Protein AF-A0A2M9A5U4-F1 (afdb_monomer)

pLDDT: mean 87.37, std 11.29, range [43.78, 98.5]

Structure (mmCIF, N/CA/C/O backbone):
data_AF-A0A2M9A5U4-F1
#
_entry.id   AF-A0A2M9A5U4-F1
#
loop_
_atom_site.group_PDB
_atom_site.id
_atom_site.type_symbol
_atom_site.label_atom_id
_atom_site.label_alt_id
_atom_site.label_comp_id
_atom_site.label_asym_id
_atom_site.label_entity_id
_atom_site.label_seq_id
_atom_site.pdbx_PDB_ins_code
_atom_site.Cartn_x
_atom_site.Cartn_y
_atom_site.Cartn_z
_atom_site.occupancy
_atom_site.B_iso_or_equiv
_atom_site.auth_seq_id
_atom_site.auth_comp_id
_atom_site.auth_asym_id
_atom_site.auth_atom_id
_atom_site.pdbx_PDB_model_num
ATOM 1 N N . MET A 1 1 ? -19.115 9.342 -0.686 1.00 61.94 1 MET A N 1
ATOM 2 C CA . MET A 1 1 ? -18.356 8.081 -0.822 1.00 61.94 1 MET A CA 1
ATOM 3 C C . MET A 1 1 ? -19.301 7.044 -1.411 1.00 61.94 1 MET A C 1
ATOM 5 O O . MET A 1 1 ? -20.491 7.152 -1.136 1.00 61.94 1 MET A O 1
ATOM 9 N N . LYS A 1 2 ? -18.828 6.123 -2.259 1.00 73.75 2 LYS A N 1
ATOM 10 C CA . LYS A 1 2 ? -19.663 5.017 -2.759 1.00 73.75 2 LYS A CA 1
ATOM 11 C C . LYS A 1 2 ? -20.111 4.185 -1.549 1.00 73.75 2 LYS A C 1
ATOM 13 O O . LYS A 1 2 ? -19.258 3.871 -0.726 1.00 73.75 2 LYS A O 1
ATOM 18 N N . LYS A 1 3 ? -21.412 3.895 -1.434 1.00 87.50 3 LYS A N 1
ATOM 19 C CA . LYS A 1 3 ? -21.927 2.961 -0.425 1.00 87.50 3 LYS A CA 1
ATOM 20 C C . LYS A 1 3 ? -21.484 1.551 -0.823 1.00 87.50 3 LYS A C 1
ATOM 22 O O . LYS A 1 3 ? -21.660 1.181 -1.988 1.00 87.50 3 LYS A O 1
ATOM 27 N N . PHE A 1 4 ? -20.877 0.813 0.094 1.00 91.31 4 PHE A N 1
ATOM 28 C CA . PHE A 1 4 ? -20.484 -0.576 -0.133 1.00 91.31 4 PHE A CA 1
ATOM 29 C C . PHE A 1 4 ? -21.630 -1.514 0.267 1.00 91.31 4 PHE A C 1
ATOM 31 O O . PHE A 1 4 ? -22.424 -1.214 1.154 1.00 91.31 4 PHE A O 1
ATOM 38 N N . ASP A 1 5 ? -21.735 -2.656 -0.402 1.00 91.44 5 ASP A N 1
ATOM 39 C CA . ASP A 1 5 ? -22.757 -3.685 -0.151 1.00 91.44 5 ASP A CA 1
ATOM 40 C C . ASP A 1 5 ? -22.525 -4.485 1.145 1.00 91.44 5 ASP A C 1
ATOM 42 O O . ASP A 1 5 ? -23.395 -5.249 1.576 1.00 91.44 5 ASP A O 1
ATOM 46 N N . PHE A 1 6 ? -21.369 -4.276 1.779 1.00 92.69 6 PHE A N 1
ATOM 47 C CA . PHE A 1 6 ? -20.997 -4.795 3.092 1.00 92.69 6 PHE A CA 1
ATOM 48 C C . PHE A 1 6 ? -21.141 -3.784 4.246 1.00 92.69 6 PHE A C 1
ATOM 50 O O . PHE A 1 6 ? -20.754 -4.085 5.378 1.00 92.69 6 PHE A O 1
ATOM 57 N N . GLU A 1 7 ? -21.699 -2.598 3.988 1.00 96.56 7 GLU A N 1
ATOM 58 C CA . GLU A 1 7 ? -22.079 -1.634 5.029 1.00 96.56 7 GLU A CA 1
ATOM 59 C C . GLU A 1 7 ? -23.462 -1.945 5.618 1.00 96.56 7 GLU A C 1
ATOM 61 O O . GLU A 1 7 ? -24.338 -2.471 4.930 1.00 96.56 7 GLU A O 1
ATOM 66 N N . ASP A 1 8 ? -23.673 -1.553 6.876 1.00 96.94 8 ASP A N 1
ATOM 67 C CA . ASP A 1 8 ? -24.950 -1.670 7.598 1.00 96.94 8 ASP A CA 1
ATOM 68 C C . ASP A 1 8 ? -25.512 -3.111 7.656 1.00 96.94 8 ASP A C 1
ATOM 70 O O . ASP A 1 8 ? -26.725 -3.321 7.562 1.00 96.94 8 ASP A O 1
ATOM 74 N N . LEU A 1 9 ? -24.640 -4.120 7.787 1.00 96.19 9 LEU A N 1
ATOM 75 C CA . LEU A 1 9 ? -25.039 -5.526 7.861 1.00 96.19 9 LEU A CA 1
ATOM 76 C C . LEU A 1 9 ? -25.105 -6.042 9.297 1.00 96.19 9 LEU A C 1
ATOM 78 O O . LEU A 1 9 ? -24.223 -5.791 10.117 1.00 96.19 9 LEU A O 1
ATOM 82 N N . GLU A 1 10 ? -26.085 -6.904 9.549 1.00 97.25 10 GLU A N 1
ATOM 83 C CA . GLU A 1 10 ? -26.052 -7.856 10.657 1.00 97.25 10 GLU A CA 1
ATOM 84 C C . GLU A 1 10 ? -25.591 -9.211 10.105 1.00 97.25 10 GLU A C 1
ATOM 86 O O . GLU A 1 10 ? -26.358 -9.917 9.454 1.00 97.25 10 GLU A O 1
ATOM 91 N N . ILE A 1 11 ? -24.306 -9.537 10.293 1.00 95.06 11 ILE A N 1
ATOM 92 C CA . ILE A 1 11 ? -23.707 -10.786 9.790 1.00 95.06 11 ILE A CA 1
ATOM 93 C C . ILE A 1 11 ? -24.168 -11.961 10.658 1.00 95.06 11 ILE A C 1
ATOM 95 O O . ILE A 1 11 ? -24.533 -13.018 10.146 1.00 95.06 11 ILE A O 1
ATOM 99 N N . CYS A 1 12 ? -24.145 -11.763 11.975 1.00 95.31 12 CYS A N 1
ATOM 100 C CA . CYS A 1 12 ? -24.694 -12.656 12.990 1.00 95.31 12 CYS A CA 1
ATOM 101 C C . CYS A 1 12 ? -24.952 -11.848 14.283 1.00 95.31 12 CYS A C 1
ATOM 103 O O . CYS A 1 12 ? -24.568 -10.675 14.344 1.00 95.31 12 CYS A O 1
ATOM 105 N N . PRO A 1 13 ? -25.569 -12.429 15.331 1.00 95.94 13 PRO A N 1
ATOM 106 C CA . PRO A 1 13 ? -25.859 -11.709 16.578 1.00 95.94 13 PRO A CA 1
ATOM 107 C C . PRO A 1 13 ? -24.634 -11.062 17.249 1.00 95.94 13 PRO A C 1
ATOM 109 O O . PRO A 1 13 ? -24.773 -10.091 17.996 1.00 95.94 13 PRO A O 1
ATOM 112 N N . GLU A 1 14 ? -23.440 -11.602 17.001 1.00 97.75 14 GLU A N 1
ATOM 113 C CA . GLU A 1 14 ? -22.167 -11.150 17.557 1.00 97.75 14 GLU A CA 1
ATOM 114 C C . GLU A 1 14 ? -21.436 -10.117 16.688 1.00 97.75 14 GLU A C 1
ATOM 116 O O . GLU A 1 14 ? -20.521 -9.459 17.187 1.00 97.75 14 GLU A O 1
ATOM 121 N N . ILE A 1 15 ? -21.807 -9.978 15.408 1.00 98.31 15 ILE A N 1
ATOM 122 C CA . ILE A 1 15 ? -21.042 -9.224 14.408 1.00 98.31 15 ILE A CA 1
ATOM 123 C C . ILE A 1 15 ? -21.965 -8.320 13.590 1.00 98.31 15 ILE A C 1
ATOM 125 O O . ILE A 1 15 ? -22.790 -8.787 12.796 1.00 98.31 15 ILE A O 1
ATOM 129 N N . LYS A 1 16 ? -21.742 -7.009 13.711 1.00 98.50 16 LYS A N 1
ATOM 130 C CA . LYS A 1 16 ? -22.417 -5.982 12.908 1.00 98.50 16 LYS A CA 1
ATOM 131 C C . LYS A 1 16 ? -21.412 -5.087 12.199 1.00 98.50 16 LYS A C 1
ATOM 133 O O . LYS A 1 16 ? -20.370 -4.754 12.766 1.00 98.50 16 LYS A O 1
ATOM 138 N N . THR A 1 17 ? -21.737 -4.675 10.979 1.00 98.25 17 THR A N 1
ATOM 139 C CA . THR A 1 17 ? -20.989 -3.673 10.212 1.00 98.25 17 THR A CA 1
ATOM 140 C C . THR A 1 17 ? -21.819 -2.400 10.073 1.00 98.25 17 THR A C 1
ATOM 142 O O . THR A 1 17 ? -23.047 -2.435 10.092 1.00 98.25 17 THR A O 1
ATOM 145 N N . PHE A 1 18 ? -21.146 -1.261 9.945 1.00 97.50 18 PHE A N 1
ATOM 146 C CA . PHE A 1 18 ? -21.774 0.0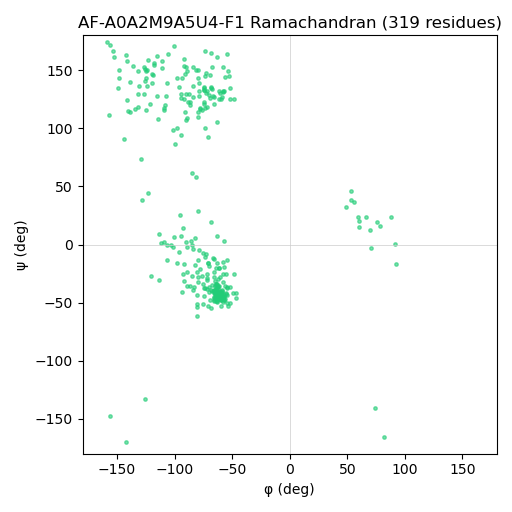45 9.738 1.00 97.50 18 PHE A CA 1
ATOM 147 C C . PHE A 1 18 ? -21.169 0.690 8.493 1.00 97.50 18 PHE A C 1
ATOM 149 O O . PHE A 1 18 ? -21.020 0.028 7.472 1.00 97.50 18 PHE A O 1
ATOM 156 N N . LYS A 1 19 ? -20.791 1.965 8.566 1.00 97.06 19 LYS A N 1
ATOM 157 C CA . LYS A 1 19 ? -20.184 2.705 7.462 1.00 97.06 19 LYS A CA 1
ATOM 158 C C . LYS A 1 19 ? -18.688 2.441 7.330 1.00 97.06 19 LYS A C 1
ATOM 160 O O . LYS A 1 19 ? -17.962 2.275 8.311 1.00 97.06 19 LYS A O 1
ATOM 165 N N . VAL A 1 20 ? -18.207 2.540 6.106 1.00 97.00 20 VAL A N 1
ATOM 166 C CA . VAL A 1 20 ? -16.809 2.765 5.786 1.00 97.00 20 VAL A CA 1
ATOM 167 C C . VAL A 1 20 ? -16.514 4.250 5.981 1.00 97.00 20 VAL A C 1
ATOM 169 O O . VAL A 1 20 ? -17.297 5.125 5.600 1.00 97.00 20 VAL A O 1
ATOM 172 N N . PHE A 1 21 ? -15.361 4.565 6.559 1.00 95.75 21 PHE A N 1
ATOM 173 C CA . PHE A 1 21 ? -14.842 5.926 6.606 1.00 95.75 21 PHE A CA 1
ATOM 174 C C . PHE A 1 21 ? -13.444 5.996 6.007 1.00 95.75 21 PHE A C 1
ATOM 176 O O . PHE A 1 21 ? -12.660 5.051 6.082 1.00 95.75 21 PHE A O 1
ATOM 183 N N . GLN A 1 22 ? -13.135 7.155 5.432 1.00 94.69 22 GLN A N 1
ATOM 184 C CA . GLN A 1 22 ? -11.809 7.479 4.931 1.00 94.69 22 GLN A CA 1
ATOM 185 C C . GLN A 1 22 ? -11.024 8.265 5.979 1.00 94.69 22 GLN A C 1
ATOM 187 O O . GLN A 1 22 ? -11.542 9.213 6.575 1.00 94.69 22 GLN A O 1
ATOM 192 N N . VAL A 1 23 ? -9.756 7.907 6.177 1.00 90.94 23 VAL A N 1
ATOM 193 C CA . VAL A 1 23 ? -8.847 8.686 7.024 1.00 90.94 23 VAL A CA 1
ATOM 194 C C . VAL A 1 23 ? -8.559 10.037 6.362 1.00 90.94 23 VAL A C 1
ATOM 196 O O . VAL A 1 23 ? -8.248 10.117 5.174 1.00 90.94 23 VAL A O 1
ATOM 199 N N . SER A 1 24 ? -8.632 11.123 7.135 1.00 84.19 24 SER A N 1
ATOM 200 C CA . SER A 1 24 ? -8.417 12.484 6.629 1.00 84.19 24 SER A CA 1
ATOM 201 C C . SER A 1 24 ? -7.098 12.606 5.853 1.00 84.19 24 SER A C 1
ATOM 203 O O . SER A 1 24 ? -6.027 12.279 6.367 1.00 84.19 24 SER A O 1
ATOM 205 N N . LYS A 1 25 ? -7.176 13.090 4.603 1.00 82.00 25 LYS A N 1
ATOM 206 C CA . LYS A 1 25 ? -6.035 13.294 3.683 1.00 82.00 25 LYS A CA 1
ATOM 207 C C . LYS A 1 25 ? -5.239 12.023 3.337 1.00 82.00 25 LYS A C 1
ATOM 209 O O . LYS A 1 25 ? -4.140 12.129 2.795 1.00 82.00 25 LYS A O 1
ATOM 214 N N . MET A 1 26 ? -5.779 10.839 3.614 1.00 82.75 26 MET A N 1
ATOM 215 C CA . MET A 1 26 ? -5.166 9.549 3.298 1.00 82.75 26 MET A CA 1
ATOM 216 C C . MET A 1 26 ? -6.142 8.702 2.473 1.00 82.75 26 MET A C 1
ATOM 218 O O . MET A 1 26 ? -7.353 8.850 2.613 1.00 82.75 26 MET A O 1
ATOM 222 N N . PRO A 1 27 ? -5.653 7.826 1.582 1.00 85.00 27 PRO A N 1
ATOM 223 C CA . PRO A 1 27 ? -6.528 6.929 0.829 1.00 85.00 27 PRO A CA 1
ATOM 224 C C . PRO A 1 27 ? -7.080 5.784 1.690 1.00 85.00 27 PRO A C 1
ATOM 226 O O . PRO A 1 27 ? -7.965 5.081 1.227 1.00 85.00 27 PRO A O 1
ATOM 229 N N . ASP A 1 28 ? -6.558 5.587 2.905 1.00 91.69 28 ASP A N 1
ATOM 230 C CA . ASP A 1 28 ? -6.927 4.471 3.772 1.00 91.69 28 ASP A CA 1
ATOM 231 C C . ASP A 1 28 ? -8.426 4.512 4.138 1.00 91.69 28 ASP A C 1
ATOM 233 O O . ASP A 1 28 ? -8.945 5.556 4.555 1.00 91.69 28 ASP A O 1
ATOM 237 N N . LEU A 1 29 ? -9.100 3.367 4.004 1.00 95.88 29 LEU A N 1
ATOM 238 C CA . LEU A 1 29 ? -10.514 3.151 4.311 1.00 95.88 29 LEU A CA 1
ATOM 239 C C . LEU A 1 29 ? -10.664 2.082 5.391 1.00 95.88 29 LEU A C 1
ATOM 241 O O . LEU A 1 29 ? -10.017 1.035 5.334 1.00 95.88 29 LEU A O 1
ATOM 245 N N . PHE A 1 30 ? -11.577 2.315 6.327 1.00 97.75 30 PHE A N 1
ATOM 246 C CA . PHE A 1 30 ? -11.878 1.399 7.423 1.00 97.75 30 PHE A CA 1
ATOM 247 C C . PHE A 1 30 ? -13.383 1.179 7.528 1.00 97.75 30 PHE A C 1
ATOM 249 O O . PHE A 1 30 ? -14.141 2.142 7.449 1.00 97.75 30 PHE A O 1
ATOM 256 N N . LEU A 1 31 ? -13.804 -0.069 7.729 1.00 98.12 31 LEU A N 1
ATOM 257 C CA . LEU A 1 31 ? -15.192 -0.441 7.999 1.00 98.12 31 LEU A CA 1
ATOM 258 C C . LEU A 1 31 ? -15.443 -0.383 9.501 1.00 98.12 31 LEU A C 1
ATOM 260 O O . LEU A 1 31 ? -14.745 -1.051 10.264 1.00 98.12 31 LEU A O 1
ATOM 264 N N . GLU A 1 32 ? -16.423 0.409 9.929 1.00 98.06 32 GLU A N 1
ATOM 265 C CA . GLU A 1 32 ? -16.888 0.412 11.316 1.00 98.06 32 GLU A CA 1
ATOM 266 C C . GLU A 1 3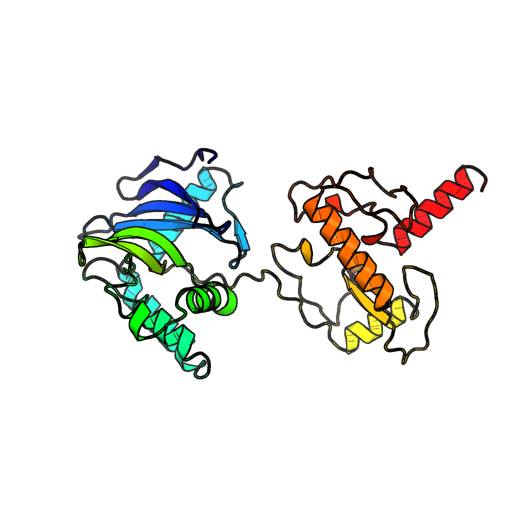2 ? -17.598 -0.905 11.638 1.00 98.06 32 GLU A C 1
ATOM 268 O O . GLU A 1 32 ? -18.434 -1.379 10.866 1.00 98.06 32 GLU A O 1
ATOM 273 N N . VAL A 1 33 ? -17.266 -1.481 12.793 1.00 98.31 33 VAL A N 1
ATOM 274 C CA . VAL A 1 33 ? -17.805 -2.765 13.252 1.00 98.31 33 VAL A CA 1
ATOM 275 C C . VAL A 1 33 ? -18.188 -2.708 14.727 1.00 98.31 33 VAL A C 1
ATOM 277 O O . VAL A 1 33 ? -17.610 -1.948 15.511 1.00 98.31 33 VAL A O 1
ATOM 280 N N . GLU A 1 34 ? -19.148 -3.548 15.101 1.00 98.19 34 GLU A N 1
ATOM 281 C CA . GLU A 1 34 ? -19.462 -3.876 16.489 1.00 98.19 34 GLU A CA 1
ATOM 282 C C . GLU A 1 34 ? -19.307 -5.383 16.693 1.00 98.19 34 GLU A C 1
ATOM 284 O O . GLU A 1 34 ? -19.966 -6.173 16.013 1.00 98.19 34 GLU A O 1
ATOM 289 N N . PHE A 1 35 ? -18.422 -5.764 17.618 1.00 97.81 35 PHE A N 1
ATOM 290 C CA . PHE A 1 35 ? -18.123 -7.153 17.967 1.00 97.81 35 PHE A CA 1
ATOM 291 C C . PHE A 1 35 ? -18.541 -7.439 19.405 1.00 97.81 35 PHE A C 1
ATOM 293 O O . PHE A 1 35 ? -18.150 -6.729 20.334 1.00 97.81 35 PHE A O 1
ATOM 300 N N . LYS A 1 36 ? -19.321 -8.498 19.611 1.00 97.12 36 LYS A N 1
ATOM 301 C CA . LYS A 1 36 ? -19.797 -8.911 20.932 1.00 97.12 36 LYS A CA 1
A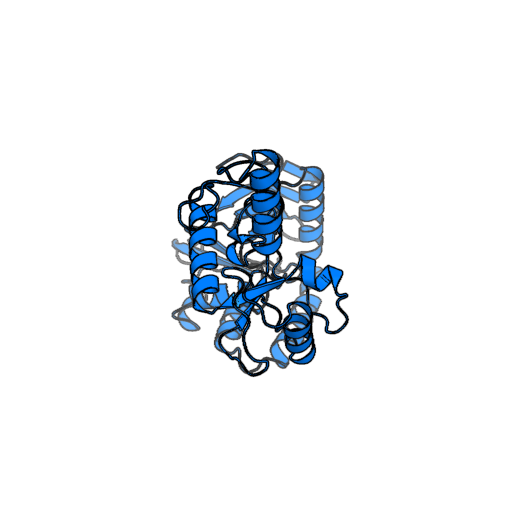TOM 302 C C . LYS A 1 36 ? -19.200 -10.258 21.321 1.00 97.12 36 LYS A C 1
ATOM 304 O O . LYS A 1 36 ? -19.630 -11.294 20.830 1.00 97.12 36 LYS A O 1
ATOM 309 N N . TYR A 1 37 ? -18.269 -10.233 22.270 1.00 95.38 37 TYR A N 1
ATOM 310 C CA . TYR A 1 37 ? -17.669 -11.440 22.834 1.00 95.38 37 TYR A CA 1
ATOM 311 C C . TYR A 1 37 ? -18.426 -11.927 24.083 1.00 95.38 37 TYR A C 1
ATOM 313 O O . TYR A 1 37 ? -19.158 -11.163 24.726 1.00 95.38 37 TYR A O 1
ATOM 321 N N . PRO A 1 38 ? -18.277 -13.207 24.467 1.00 92.56 38 PRO A N 1
ATOM 322 C CA . PRO A 1 38 ? -18.922 -13.740 25.660 1.00 92.56 38 PRO A CA 1
ATOM 323 C C . PRO A 1 38 ? -18.540 -12.969 26.929 1.00 92.56 38 PRO A C 1
ATOM 325 O O . PRO A 1 38 ? -17.363 -12.792 27.229 1.00 92.56 38 PRO A O 1
ATOM 328 N N . LYS A 1 39 ? -19.547 -12.588 27.725 1.00 89.44 39 LYS A N 1
ATOM 329 C CA . LYS A 1 39 ? -19.389 -11.896 29.022 1.00 89.44 39 LYS A CA 1
ATOM 330 C C . LYS A 1 39 ? -18.675 -10.535 28.949 1.00 89.44 39 LYS A C 1
ATOM 332 O O . LYS A 1 39 ? -18.218 -10.045 29.979 1.00 89.44 39 LYS A O 1
ATOM 337 N N . THR A 1 40 ? -18.621 -9.903 27.778 1.00 89.69 40 THR A N 1
ATOM 338 C CA . THR A 1 40 ? -18.119 -8.533 27.621 1.00 89.69 40 THR A CA 1
ATOM 339 C C . THR A 1 40 ? -19.221 -7.611 27.103 1.00 89.69 40 THR A C 1
ATOM 341 O O . THR A 1 40 ? -20.151 -8.071 26.432 1.00 89.69 40 THR A O 1
ATOM 344 N N . PRO A 1 41 ? -19.121 -6.295 27.346 1.00 91.88 41 PRO A N 1
ATOM 345 C CA . PRO A 1 41 ? -19.825 -5.311 26.533 1.00 91.88 41 PRO A CA 1
ATOM 346 C C . PRO A 1 41 ? -19.501 -5.484 25.040 1.00 91.88 41 PRO A C 1
ATOM 348 O O . PRO A 1 41 ? -18.541 -6.164 24.673 1.00 91.88 41 PRO A O 1
ATOM 351 N N . ALA A 1 42 ? -20.315 -4.887 24.172 1.00 94.62 42 ALA A N 1
ATOM 352 C CA . ALA A 1 42 ? -20.013 -4.855 22.747 1.00 94.62 42 ALA A CA 1
ATOM 353 C C . ALA A 1 42 ? -18.858 -3.878 22.481 1.00 94.62 42 ALA A C 1
ATOM 355 O O . ALA A 1 42 ? -18.889 -2.730 22.931 1.00 94.62 42 ALA A O 1
ATOM 356 N N . TRP A 1 43 ? -17.855 -4.331 21.737 1.00 96.06 43 TRP A N 1
ATOM 357 C CA . TRP A 1 43 ? -16.743 -3.510 21.289 1.00 96.06 43 TRP A CA 1
ATOM 358 C C . TRP A 1 43 ? -17.118 -2.764 20.014 1.00 96.06 43 TRP A C 1
ATOM 360 O O . TRP A 1 43 ? -17.511 -3.393 19.035 1.00 96.06 43 TRP A O 1
ATOM 370 N N . LYS A 1 44 ? -16.949 -1.439 20.002 1.00 95.56 44 LYS A N 1
ATOM 371 C CA . LYS A 1 44 ? -17.155 -0.595 18.818 1.00 95.56 44 LYS A CA 1
ATOM 372 C C . LYS A 1 44 ? -15.819 -0.092 18.299 1.00 95.56 44 LYS A C 1
ATOM 374 O O . LYS A 1 44 ? -15.128 0.671 18.975 1.00 95.56 44 LYS A O 1
ATOM 379 N N . GLY A 1 45 ? -15.486 -0.472 17.076 1.00 96.25 45 GLY A N 1
ATOM 380 C CA . GLY A 1 45 ? -14.219 -0.116 16.460 1.00 96.25 45 GLY A CA 1
ATOM 381 C C . GLY 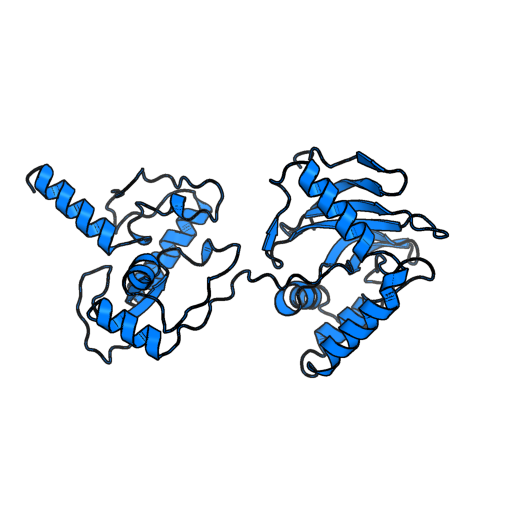A 1 45 ? -14.294 -0.146 14.947 1.00 96.25 45 GLY A C 1
ATOM 382 O O . GLY A 1 45 ? -15.319 0.189 14.353 1.00 96.25 45 GLY A O 1
ATOM 383 N N . CYS A 1 46 ? -13.180 -0.493 14.315 1.00 97.94 46 CYS A N 1
ATOM 384 C CA . CYS A 1 46 ? -13.121 -0.629 12.869 1.00 97.94 46 CYS A CA 1
ATOM 385 C C . CYS A 1 46 ? -12.038 -1.618 12.441 1.00 97.94 46 CYS A C 1
ATOM 387 O O . CYS A 1 46 ? -11.117 -1.906 13.208 1.00 97.94 46 CYS A O 1
ATOM 389 N N . ILE A 1 47 ? -12.156 -2.103 11.208 1.00 97.75 47 ILE A N 1
ATOM 390 C CA . ILE A 1 47 ? -11.186 -2.983 10.546 1.00 97.75 47 ILE A CA 1
ATOM 391 C C . ILE A 1 47 ? -10.770 -2.378 9.194 1.00 97.75 47 ILE A C 1
ATOM 393 O O . ILE A 1 47 ? -11.557 -1.634 8.595 1.00 97.75 47 ILE A O 1
ATOM 397 N N . PRO A 1 48 ? -9.546 -2.633 8.703 1.00 96.81 48 PRO A N 1
ATOM 398 C CA . PRO A 1 48 ? -9.067 -2.025 7.466 1.00 96.81 48 PRO A CA 1
ATOM 399 C C . PRO A 1 48 ? -9.717 -2.655 6.228 1.00 96.81 48 PRO A C 1
ATOM 401 O O . PRO A 1 48 ? -9.787 -3.871 6.092 1.00 96.81 48 PRO A O 1
ATOM 404 N N . ILE A 1 49 ? -10.163 -1.812 5.295 1.00 94.75 49 ILE A N 1
ATOM 405 C CA . ILE A 1 49 ? -10.708 -2.212 3.983 1.00 94.75 49 ILE A CA 1
ATOM 406 C C . ILE A 1 49 ? -9.795 -1.748 2.851 1.00 94.75 49 ILE A C 1
ATOM 408 O O . ILE A 1 49 ? -9.703 -2.409 1.823 1.00 94.75 49 ILE A O 1
ATOM 412 N N . LEU A 1 50 ? -9.095 -0.632 3.032 1.00 92.31 50 LEU A N 1
ATOM 413 C CA . LEU A 1 50 ? -8.043 -0.175 2.134 1.00 92.31 50 LEU A CA 1
ATOM 414 C C . LEU A 1 50 ? -6.931 0.417 2.987 1.00 92.31 50 LEU A C 1
ATOM 416 O O . LEU A 1 50 ? -7.173 1.343 3.753 1.00 92.31 50 LEU A O 1
ATOM 420 N N . GLU A 1 51 ? -5.710 -0.073 2.847 1.00 88.38 51 GLU A N 1
ATOM 421 C CA . GLU A 1 51 ? -4.554 0.500 3.522 1.00 88.38 51 GLU A CA 1
ATOM 422 C C . GLU A 1 51 ? -3.354 0.547 2.591 1.00 88.38 51 GLU A C 1
ATOM 424 O O . GLU A 1 51 ? -2.777 -0.473 2.204 1.00 88.38 51 GLU A O 1
ATOM 429 N N . LYS A 1 52 ? -2.947 1.778 2.265 1.00 81.00 52 LYS A N 1
ATOM 430 C CA . LYS A 1 52 ? -1.902 2.036 1.275 1.00 81.00 52 LYS A CA 1
ATOM 431 C C . LYS A 1 52 ? -0.585 1.351 1.620 1.00 81.00 52 LYS A C 1
ATOM 433 O O . LYS A 1 52 ? 0.079 0.833 0.730 1.00 81.00 52 LYS A O 1
ATOM 438 N N . TYR A 1 53 ? -0.166 1.422 2.882 1.00 79.00 53 TYR A N 1
ATOM 439 C CA . TYR A 1 53 ? 1.162 0.953 3.281 1.00 79.00 53 TYR A CA 1
ATOM 440 C C . TYR A 1 53 ? 1.221 -0.558 3.453 1.00 79.00 53 TYR A C 1
ATOM 442 O O . TYR A 1 53 ? 2.245 -1.156 3.147 1.00 79.00 53 TYR A O 1
ATOM 450 N N . GLN A 1 54 ? 0.114 -1.157 3.877 1.00 78.19 54 GLN A N 1
ATOM 451 C CA . GLN A 1 54 ? -0.066 -2.588 4.079 1.00 78.19 54 GLN A CA 1
ATOM 452 C C . GLN A 1 54 ? -0.324 -3.331 2.759 1.00 78.19 54 GLN A C 1
ATOM 454 O O . GLN A 1 54 ? -0.228 -4.553 2.726 1.00 78.19 54 GLN A O 1
ATOM 459 N N . GLY A 1 55 ? -0.625 -2.611 1.669 1.00 71.75 55 GLY A N 1
ATOM 460 C CA . GLY A 1 55 ? -0.996 -3.217 0.387 1.00 71.75 55 GLY A CA 1
ATOM 461 C C . GLY A 1 55 ? -2.335 -3.957 0.453 1.00 71.75 55 GLY A C 1
ATOM 462 O O . GLY A 1 55 ? -2.567 -4.879 -0.322 1.00 71.75 55 GLY A O 1
ATOM 463 N N . LEU A 1 56 ? -3.195 -3.583 1.404 1.00 81.31 56 LEU A N 1
ATOM 464 C CA . LEU A 1 56 ? -4.503 -4.190 1.614 1.00 81.31 56 LEU A CA 1
ATOM 465 C C . LEU A 1 56 ? -5.539 -3.410 0.808 1.00 81.31 56 LEU A C 1
ATOM 467 O O . LEU A 1 56 ? -5.667 -2.205 0.998 1.00 81.31 56 LEU A O 1
ATOM 471 N N . ASP A 1 57 ? -6.291 -4.093 -0.051 1.00 86.31 57 ASP A N 1
ATOM 472 C CA . ASP A 1 57 ? -7.467 -3.550 -0.736 1.00 86.31 57 ASP A CA 1
ATOM 473 C C . ASP A 1 57 ? -8.563 -4.622 -0.797 1.00 86.31 57 ASP A C 1
ATOM 475 O O . ASP A 1 57 ? -8.401 -5.679 -1.405 1.00 86.31 57 ASP A O 1
ATOM 479 N N . LYS A 1 58 ? -9.670 -4.356 -0.109 1.00 83.50 58 LYS A N 1
ATOM 480 C CA . LYS A 1 58 ? -10.876 -5.186 -0.029 1.00 83.50 58 LYS A CA 1
ATOM 481 C C . LYS A 1 58 ? -12.064 -4.517 -0.727 1.00 83.50 58 LYS A C 1
ATOM 483 O O . LYS A 1 58 ? -13.154 -5.071 -0.744 1.00 83.50 58 LYS A O 1
ATOM 488 N N . THR A 1 59 ? -11.872 -3.334 -1.317 1.00 83.31 59 THR A N 1
ATOM 489 C CA . THR A 1 59 ? -12.956 -2.504 -1.875 1.00 83.31 59 THR A CA 1
ATOM 490 C C . THR A 1 59 ? -13.592 -3.085 -3.136 1.00 83.31 59 THR A C 1
ATOM 492 O O . THR A 1 59 ? -14.681 -2.655 -3.516 1.00 83.31 59 THR A O 1
ATOM 495 N N . GLN A 1 60 ? -12.899 -4.020 -3.793 1.00 80.38 60 GLN A N 1
ATOM 496 C CA . GLN A 1 60 ? -13.330 -4.681 -5.029 1.00 80.38 60 GLN A CA 1
ATOM 497 C C . GLN A 1 60 ? -13.721 -6.149 -4.818 1.00 80.38 60 GLN A C 1
ATOM 499 O O . GLN A 1 60 ? -14.013 -6.839 -5.791 1.00 80.38 60 GLN A O 1
ATOM 504 N N . LEU A 1 61 ? -13.685 -6.644 -3.577 1.00 67.38 61 LEU A N 1
ATOM 505 C CA . LEU A 1 61 ? -14.071 -8.021 -3.294 1.00 67.38 61 LEU A CA 1
ATOM 506 C C . LEU A 1 61 ? -15.596 -8.164 -3.239 1.00 67.38 61 LEU A C 1
ATOM 508 O O . LEU A 1 61 ? -16.276 -7.219 -2.827 1.00 67.38 61 LEU A O 1
ATOM 512 N N . PRO A 1 62 ? -16.133 -9.342 -3.603 1.00 74.31 62 PRO A N 1
ATOM 513 C CA . PRO A 1 62 ? -17.516 -9.693 -3.323 1.00 74.31 62 PRO A CA 1
ATOM 514 C C . PRO A 1 62 ? -17.846 -9.545 -1.835 1.00 74.31 62 PRO A C 1
ATOM 516 O O . PRO A 1 62 ? -17.001 -9.774 -0.962 1.00 74.31 62 PRO A O 1
ATOM 519 N N . LYS A 1 63 ? -19.103 -9.208 -1.547 1.00 86.56 63 LYS A N 1
ATOM 520 C CA . LYS A 1 63 ? -19.630 -9.057 -0.187 1.00 86.56 63 LYS A CA 1
ATOM 521 C C . LYS A 1 63 ? -19.295 -10.253 0.705 1.00 86.56 63 LYS A C 1
ATOM 523 O O . LYS A 1 63 ? -18.940 -10.069 1.866 1.00 86.56 63 LYS A O 1
ATOM 528 N N . GLU A 1 64 ? -19.405 -11.466 0.175 1.00 76.12 64 GLU A N 1
ATOM 529 C CA . GLU A 1 64 ? -19.194 -12.722 0.898 1.00 76.12 64 GLU A CA 1
ATOM 530 C C . GLU A 1 64 ? -17.752 -12.847 1.413 1.00 76.12 64 GLU A C 1
ATOM 532 O O . GLU A 1 64 ? -17.540 -13.214 2.570 1.00 76.12 64 GLU A O 1
ATOM 537 N N . ASP A 1 65 ? -16.770 -12.450 0.601 1.00 67.12 65 ASP A N 1
ATOM 538 C CA . ASP A 1 65 ? -15.350 -12.475 0.967 1.00 67.12 65 ASP A CA 1
ATOM 539 C C . ASP A 1 65 ? -15.024 -11.418 2.028 1.00 67.12 65 ASP A C 1
ATOM 541 O O . ASP A 1 65 ? -14.217 -11.650 2.934 1.00 67.12 65 ASP A O 1
ATOM 545 N N . VAL A 1 66 ? -15.666 -10.246 1.948 1.00 84.38 66 VAL A N 1
ATOM 546 C CA . VAL A 1 66 ? -15.529 -9.203 2.975 1.00 84.38 66 VAL A CA 1
ATOM 547 C C . VAL A 1 66 ? -16.169 -9.656 4.286 1.00 84.38 66 VAL A C 1
ATOM 549 O O . VAL A 1 66 ? -15.587 -9.448 5.347 1.00 84.38 66 VAL A O 1
ATOM 552 N N . VAL A 1 67 ? -17.322 -10.328 4.237 1.00 88.00 67 VAL A N 1
ATOM 553 C CA . VAL A 1 67 ? -17.968 -10.923 5.417 1.00 88.00 67 VAL A CA 1
ATOM 554 C C . VAL A 1 67 ? -17.064 -11.968 6.074 1.00 88.00 67 VAL A C 1
ATOM 556 O O . VAL A 1 67 ? -16.931 -11.970 7.298 1.00 88.00 67 VAL A O 1
ATOM 559 N N . GLU A 1 68 ? -16.404 -12.823 5.294 1.00 81.38 68 GLU A N 1
ATOM 560 C CA . GLU A 1 68 ? -15.457 -13.802 5.835 1.00 81.38 68 GLU A CA 1
ATOM 561 C C . GLU A 1 68 ? -14.225 -13.126 6.453 1.00 81.38 68 GLU A C 1
ATOM 563 O O . GLU A 1 68 ? -13.783 -13.484 7.545 1.00 81.38 68 GLU A O 1
ATOM 568 N N . TYR A 1 69 ? -13.716 -12.070 5.818 1.00 88.62 69 TYR A N 1
ATOM 569 C CA . TYR A 1 69 ? -12.664 -11.238 6.396 1.00 88.62 69 TYR A CA 1
ATOM 570 C C . TYR A 1 69 ? -13.081 -10.601 7.735 1.00 88.62 69 TYR A C 1
ATOM 572 O O . TYR A 1 69 ? -12.308 -10.647 8.692 1.00 88.62 69 TYR A O 1
ATOM 580 N N . VAL A 1 70 ? -14.310 -10.079 7.848 1.00 96.31 70 VAL A N 1
ATOM 581 C CA . VAL A 1 70 ? -14.845 -9.523 9.105 1.00 96.31 70 VAL A CA 1
ATOM 582 C C . VAL A 1 70 ? -14.868 -10.586 10.210 1.00 96.31 70 VAL A C 1
ATOM 584 O O . VAL A 1 70 ? -14.472 -10.291 11.337 1.00 96.31 70 VAL A O 1
ATOM 587 N N . LYS A 1 71 ? -15.277 -11.826 9.902 1.00 90.62 71 LYS A N 1
ATOM 588 C CA . LYS A 1 71 ? -15.263 -12.943 10.866 1.00 90.62 71 LYS A CA 1
ATOM 589 C C . LYS A 1 71 ? -13.850 -13.318 11.308 1.00 90.62 71 LYS A C 1
ATOM 591 O O . LYS A 1 71 ? -13.636 -13.590 12.486 1.00 90.62 71 LYS A O 1
ATOM 596 N N . ASN A 1 72 ? -12.879 -13.294 10.397 1.00 86.44 72 ASN A N 1
ATOM 597 C CA . ASN A 1 72 ? -11.477 -13.516 10.752 1.00 86.44 72 ASN A CA 1
ATOM 598 C C . ASN A 1 72 ? -10.971 -12.426 11.706 1.00 86.44 72 ASN A C 1
ATOM 600 O O . ASN A 1 72 ? -10.433 -12.749 12.761 1.00 86.44 72 ASN A O 1
ATOM 604 N N . CYS A 1 73 ? -11.255 -11.150 11.420 1.00 94.12 73 CYS A N 1
ATOM 605 C CA . CYS A 1 73 ? -10.920 -10.061 12.339 1.00 94.12 73 CYS A CA 1
ATOM 606 C C . CYS A 1 73 ? -11.625 -10.181 13.697 1.00 94.12 73 CYS A C 1
ATOM 608 O O . CYS A 1 73 ? -11.029 -9.834 14.712 1.00 94.12 73 CYS A O 1
ATOM 610 N N . TYR A 1 74 ? -12.871 -10.662 13.736 1.00 96.38 74 TYR A N 1
ATOM 611 C CA . TYR A 1 74 ? -13.566 -10.969 14.990 1.00 96.38 74 TYR A CA 1
ATOM 612 C C . TYR A 1 74 ? -12.812 -12.035 15.799 1.00 96.38 74 TYR A C 1
ATOM 614 O O . TYR A 1 74 ? -12.601 -11.868 16.994 1.00 96.38 74 TYR A O 1
ATOM 622 N N . ASN A 1 75 ? -12.342 -13.106 15.157 1.00 91.12 75 ASN A N 1
ATOM 623 C CA . ASN A 1 75 ? -11.570 -14.139 15.848 1.00 91.12 75 ASN A CA 1
ATOM 624 C C . ASN A 1 75 ? -10.220 -13.617 16.352 1.00 91.12 75 ASN A C 1
ATOM 626 O O . ASN A 1 75 ? -9.835 -13.932 17.475 1.00 91.12 75 ASN A O 1
ATOM 630 N N . ASP A 1 76 ? -9.522 -12.809 15.551 1.00 90.00 76 ASP A N 1
ATOM 631 C CA . ASP A 1 76 ? -8.225 -12.229 15.912 1.00 90.00 76 ASP A CA 1
ATOM 632 C C . ASP A 1 76 ? -8.344 -11.258 17.098 1.00 90.00 76 ASP A C 1
ATOM 634 O O . ASP A 1 76 ? -7.543 -11.313 18.032 1.00 90.00 76 ASP A O 1
ATOM 638 N N . LEU A 1 77 ? -9.386 -10.416 17.100 1.00 94.38 77 LEU A N 1
ATOM 639 C CA . LEU A 1 77 ? -9.640 -9.399 18.127 1.00 94.38 77 LEU A CA 1
ATOM 640 C C . LEU A 1 77 ? -10.337 -9.942 19.386 1.00 94.38 77 LEU A C 1
ATOM 642 O O . LEU A 1 77 ? -10.694 -9.155 20.271 1.00 94.38 77 LEU A O 1
ATOM 646 N N . ASP A 1 78 ? -10.543 -11.257 19.486 1.00 93.19 78 ASP A N 1
ATOM 647 C CA . ASP A 1 78 ? -11.143 -11.877 20.662 1.00 93.19 78 ASP A CA 1
ATOM 648 C C . ASP A 1 78 ? -10.279 -11.623 21.905 1.00 93.19 78 ASP A C 1
ATOM 650 O O . ASP A 1 78 ? -9.109 -12.016 21.898 1.00 93.19 78 ASP A O 1
ATOM 654 N N . PRO A 1 79 ? -10.832 -11.052 23.000 1.00 92.62 79 PRO A N 1
ATOM 655 C CA . PRO A 1 79 ? -10.123 -10.740 24.241 1.00 92.62 79 PRO A CA 1
ATOM 656 C C . PRO A 1 79 ? -9.259 -11.874 24.815 1.00 92.62 79 PRO A C 1
ATOM 658 O O . PRO A 1 79 ? -8.254 -11.592 25.471 1.00 92.62 79 PRO A O 1
ATOM 661 N N . ARG A 1 80 ? -9.574 -13.138 24.519 1.00 90.81 80 ARG A N 1
ATOM 662 C CA . ARG A 1 80 ? -8.789 -14.311 24.936 1.00 90.81 80 ARG A CA 1
ATOM 663 C C . ARG A 1 80 ? -7.393 -14.376 24.304 1.00 90.81 80 ARG A C 1
ATOM 665 O O . ARG A 1 80 ? -6.498 -14.958 24.915 1.00 90.81 80 ARG A O 1
ATOM 672 N N . ASN A 1 81 ? -7.177 -13.737 23.156 1.00 90.75 81 ASN A N 1
ATOM 673 C CA . ASN A 1 81 ? -5.893 -13.725 22.440 1.00 90.75 81 ASN A CA 1
ATOM 674 C C . ASN A 1 81 ? -4.849 -12.752 23.027 1.00 90.75 81 ASN A C 1
ATOM 676 O O . ASN A 1 81 ? -3.700 -12.753 22.594 1.00 90.75 81 ASN A O 1
ATOM 680 N N . SER A 1 82 ? -5.219 -11.952 24.034 1.00 90.06 82 SER A N 1
ATOM 681 C CA . SER A 1 82 ? -4.461 -10.788 24.529 1.00 90.06 82 SER A CA 1
ATOM 682 C C . SER A 1 82 ? -3.060 -11.191 24.959 1.00 90.06 82 SER A C 1
ATOM 684 O O . SER A 1 82 ? -2.059 -10.595 24.566 1.00 90.06 82 SER A O 1
ATOM 686 N N . LYS A 1 83 ? -2.996 -12.267 25.747 1.00 89.81 83 LYS A N 1
ATOM 687 C CA . LYS A 1 83 ? -1.745 -12.791 26.288 1.00 89.81 83 LYS A CA 1
ATOM 688 C C . LYS A 1 83 ? -0.801 -13.236 25.178 1.00 89.81 83 LYS A C 1
ATOM 690 O O . LYS A 1 83 ? 0.384 -12.937 25.254 1.00 89.81 83 LYS A O 1
ATOM 695 N N . THR A 1 84 ? -1.331 -13.924 24.169 1.00 89.38 84 THR A N 1
ATOM 696 C CA . THR A 1 84 ? -0.555 -14.390 23.017 1.00 89.38 84 THR A CA 1
ATOM 697 C C . THR A 1 84 ? -0.041 -13.206 22.207 1.00 89.38 84 THR A C 1
ATOM 699 O O . THR A 1 84 ? 1.157 -13.121 21.975 1.00 89.38 84 THR A O 1
ATOM 702 N N . TRP A 1 85 ? -0.911 -12.242 21.884 1.00 88.62 85 TRP A N 1
ATOM 703 C CA . TRP A 1 85 ? -0.523 -11.011 21.192 1.00 88.62 85 TRP A CA 1
ATOM 704 C C . TRP A 1 85 ? 0.616 -10.289 21.918 1.00 88.62 85 TRP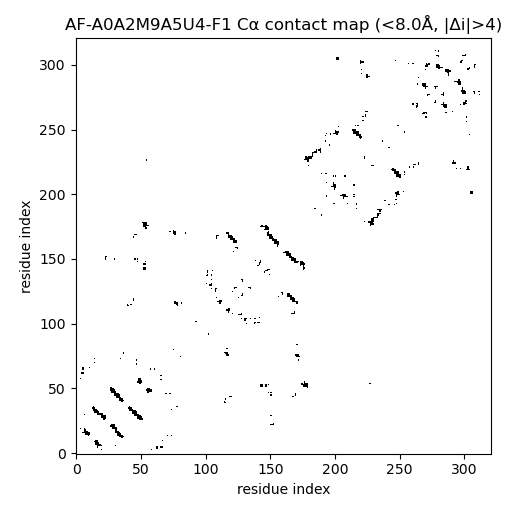 A C 1
ATOM 706 O O . TRP A 1 85 ? 1.647 -10.004 21.321 1.00 88.62 85 TRP A O 1
ATOM 716 N N . ASN A 1 86 ? 0.466 -10.025 23.219 1.00 91.38 86 ASN A N 1
ATOM 717 C CA . ASN A 1 86 ? 1.481 -9.291 23.976 1.00 91.38 86 ASN A CA 1
ATOM 718 C C . ASN A 1 86 ? 2.813 -10.052 24.042 1.00 91.38 86 ASN A C 1
ATOM 720 O O . ASN A 1 86 ? 3.860 -9.438 23.870 1.00 91.38 86 ASN A O 1
ATOM 724 N N . ALA A 1 87 ? 2.784 -11.379 24.209 1.00 88.00 87 ALA A N 1
ATOM 725 C CA . ALA A 1 87 ? 3.997 -12.195 24.183 1.00 88.00 87 ALA A CA 1
ATOM 726 C C . ALA A 1 87 ? 4.704 -12.148 22.814 1.00 88.00 87 ALA A C 1
ATOM 728 O O . ALA A 1 87 ? 5.930 -12.012 22.754 1.00 88.00 87 ALA A O 1
ATOM 729 N N . ASP A 1 88 ? 3.941 -12.217 21.720 1.00 86.19 88 ASP A N 1
ATOM 730 C CA . ASP A 1 88 ? 4.474 -12.127 20.359 1.00 86.19 88 ASP A CA 1
ATOM 731 C C . ASP A 1 88 ? 5.072 -10.743 20.074 1.00 86.19 88 ASP A C 1
ATOM 733 O O . ASP A 1 88 ? 6.125 -10.636 19.435 1.00 86.19 88 ASP A O 1
ATOM 737 N N . GLU A 1 89 ? 4.439 -9.672 20.563 1.00 89.12 89 GLU A N 1
ATOM 738 C CA . GLU A 1 89 ? 4.949 -8.311 20.395 1.00 89.12 89 GLU A CA 1
ATOM 739 C C . GLU A 1 89 ? 6.169 -8.025 21.275 1.00 89.12 89 GLU A C 1
ATOM 741 O O . GLU A 1 89 ? 7.124 -7.406 20.800 1.00 89.12 89 GLU A O 1
ATOM 746 N N . ASP A 1 90 ? 6.217 -8.537 22.504 1.00 89.31 90 ASP A N 1
ATOM 747 C CA . ASP A 1 90 ? 7.407 -8.456 23.357 1.00 89.31 90 ASP A CA 1
ATOM 748 C C . ASP A 1 90 ? 8.606 -9.140 22.686 1.00 89.31 90 ASP A C 1
ATOM 750 O O . ASP A 1 90 ? 9.697 -8.561 22.591 1.00 89.31 90 ASP A O 1
ATOM 754 N N . LEU A 1 91 ? 8.395 -10.337 22.125 1.00 87.50 91 LEU A N 1
ATOM 755 C CA . LEU A 1 91 ? 9.413 -11.035 21.345 1.00 87.50 91 LEU A CA 1
ATOM 756 C C . LEU A 1 91 ? 9.815 -10.224 20.105 1.00 87.50 91 LEU A C 1
ATOM 758 O O . LEU A 1 91 ? 11.009 -10.050 19.842 1.00 87.50 91 LEU A O 1
ATOM 762 N N . TYR A 1 92 ? 8.844 -9.680 19.365 1.00 84.94 92 TYR A N 1
ATOM 763 C CA . TYR A 1 92 ? 9.095 -8.848 18.189 1.00 84.94 92 TYR A CA 1
ATOM 764 C C . TYR A 1 92 ? 9.943 -7.612 18.531 1.00 84.94 92 TYR A C 1
ATOM 766 O O . TYR A 1 92 ? 10.894 -7.291 17.808 1.00 84.94 92 TYR A O 1
ATOM 774 N N . TRP A 1 93 ? 9.657 -6.913 19.624 1.00 86.25 93 TRP A N 1
ATOM 775 C CA . TRP A 1 93 ? 10.382 -5.695 19.981 1.00 86.25 93 TRP A CA 1
ATOM 776 C C . TRP A 1 93 ? 11.735 -5.957 20.650 1.00 86.25 93 TRP A C 1
ATOM 778 O O . TRP A 1 93 ? 12.651 -5.154 20.454 1.00 86.25 93 TRP A O 1
ATOM 788 N N . SER A 1 94 ? 11.912 -7.087 21.348 1.00 83.56 94 SER A N 1
ATOM 789 C CA . SER A 1 94 ? 13.171 -7.443 22.030 1.00 83.56 94 SER A CA 1
ATOM 790 C C . SER A 1 94 ? 14.402 -7.429 21.105 1.00 83.56 94 SER A C 1
ATOM 792 O O . SER A 1 94 ? 15.476 -6.975 21.494 1.00 83.56 94 SER A O 1
ATOM 794 N N . GLY A 1 95 ? 14.241 -7.841 19.842 1.00 69.31 95 GLY A N 1
ATOM 795 C CA . GLY A 1 95 ? 15.317 -7.870 18.844 1.00 69.31 95 GLY A CA 1
ATOM 796 C C . GLY A 1 95 ? 15.551 -6.554 18.089 1.00 69.31 95 GLY A C 1
ATOM 797 O O . GLY A 1 95 ? 16.347 -6.529 17.151 1.00 69.31 95 GLY A O 1
ATOM 798 N N . ARG A 1 96 ? 14.830 -5.470 18.418 1.00 73.94 96 ARG A N 1
ATOM 799 C CA . ARG A 1 96 ? 14.746 -4.246 17.591 1.00 73.94 96 ARG A CA 1
ATOM 800 C C . ARG A 1 96 ? 15.047 -2.958 18.366 1.00 73.94 96 ARG A C 1
ATOM 802 O O . ARG A 1 96 ? 14.478 -1.910 18.066 1.00 73.94 96 ARG A O 1
ATOM 809 N N . SER A 1 97 ? 16.017 -3.011 19.279 1.00 55.19 97 SER A N 1
ATOM 810 C CA . SER A 1 97 ? 16.463 -1.922 20.177 1.00 55.19 97 SER A CA 1
ATOM 811 C C . SER A 1 97 ? 16.932 -0.606 19.523 1.00 55.19 97 SER A C 1
ATOM 813 O O . SER A 1 97 ? 17.388 0.286 20.220 1.00 55.19 97 SER A O 1
ATOM 815 N N . LYS A 1 98 ? 16.862 -0.457 18.191 1.00 52.91 98 LYS A N 1
ATOM 816 C CA . LYS A 1 98 ? 17.112 0.815 17.478 1.00 52.91 98 LYS A CA 1
ATOM 817 C C . LYS A 1 98 ? 15.825 1.532 17.039 1.00 52.91 98 LYS A C 1
ATOM 819 O O . LYS A 1 98 ? 15.900 2.601 16.438 1.00 52.91 98 LYS A O 1
ATOM 824 N N . ALA A 1 99 ? 14.648 0.952 17.290 1.00 59.34 99 ALA A N 1
ATOM 825 C CA . ALA A 1 99 ? 13.341 1.497 16.907 1.00 59.34 99 ALA A CA 1
ATOM 826 C C . ALA A 1 99 ? 12.659 2.305 18.033 1.00 59.34 99 ALA A C 1
ATOM 828 O O . ALA A 1 99 ? 11.432 2.434 18.039 1.00 59.34 99 ALA A O 1
ATOM 829 N N . ASP A 1 100 ? 13.444 2.855 18.965 1.00 64.12 100 ASP A N 1
ATOM 830 C CA . ASP A 1 100 ? 12.992 3.375 20.265 1.00 64.12 100 ASP A CA 1
ATOM 831 C C . ASP A 1 100 ? 11.751 4.268 20.177 1.00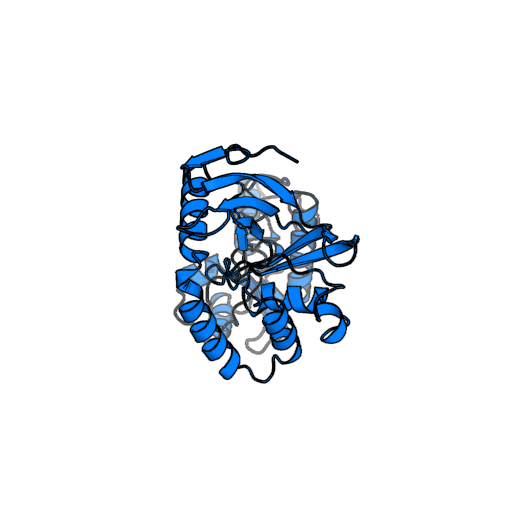 64.12 100 ASP A C 1
ATOM 833 O O . ASP A 1 100 ? 10.766 4.057 20.878 1.00 64.12 100 ASP A O 1
ATOM 837 N N . MET A 1 101 ? 11.721 5.209 19.232 1.00 71.44 101 MET A N 1
ATOM 838 C CA . MET A 1 101 ? 10.617 6.171 19.151 1.00 71.44 101 MET A CA 1
ATOM 839 C C . MET A 1 101 ? 9.327 5.614 18.528 1.00 71.44 101 MET A C 1
ATOM 841 O O . MET A 1 101 ? 8.270 6.216 18.713 1.00 71.44 101 MET A O 1
ATOM 845 N N . ALA A 1 102 ? 9.395 4.532 17.744 1.00 79.56 102 ALA A N 1
ATOM 846 C CA . ALA A 1 102 ? 8.203 3.854 17.225 1.00 79.56 102 ALA A CA 1
ATOM 847 C C . ALA A 1 102 ? 7.649 2.873 18.264 1.00 79.56 102 ALA A C 1
ATOM 849 O O . ALA A 1 102 ? 6.435 2.827 18.446 1.00 79.56 102 ALA A O 1
ATOM 850 N N . LYS A 1 103 ? 8.534 2.172 18.989 1.00 86.50 103 LYS A N 1
ATOM 851 C CA . LYS A 1 103 ? 8.148 1.290 20.095 1.00 86.50 103 LYS A CA 1
ATOM 852 C C . LYS A 1 103 ? 7.417 2.059 21.197 1.00 86.50 103 LYS A C 1
ATOM 854 O O . LYS A 1 103 ? 6.339 1.640 21.584 1.00 86.50 103 LYS A O 1
ATOM 859 N N . LEU A 1 104 ? 7.933 3.213 21.631 1.00 86.00 104 LEU A N 1
ATOM 860 C CA . LEU A 1 104 ? 7.267 4.031 22.657 1.00 86.00 104 LEU A CA 1
ATOM 861 C C . LEU A 1 104 ? 5.823 4.382 22.278 1.00 86.00 104 LEU A C 1
ATOM 863 O O . LEU A 1 104 ? 4.926 4.322 23.111 1.00 86.00 104 LEU A O 1
ATOM 867 N N . LEU A 1 105 ? 5.582 4.726 21.008 1.00 88.06 105 LEU A N 1
ATOM 868 C CA . LEU A 1 105 ? 4.222 4.990 20.548 1.00 88.06 105 LEU A CA 1
ATOM 869 C C . LEU A 1 105 ? 3.387 3.709 20.450 1.00 88.06 105 LEU A C 1
ATOM 871 O O . LEU A 1 105 ? 2.204 3.741 20.776 1.00 88.06 105 LEU A O 1
ATOM 875 N N . PHE A 1 106 ? 3.981 2.599 20.007 1.00 91.19 106 PHE A N 1
ATOM 876 C CA . PHE A 1 106 ? 3.315 1.301 20.026 1.00 91.19 106 PHE A CA 1
ATOM 877 C C . PHE A 1 106 ? 2.864 0.938 21.443 1.00 91.19 106 PHE A C 1
ATOM 879 O O . PHE A 1 106 ? 1.696 0.622 21.606 1.00 91.19 106 PHE A O 1
ATOM 886 N N . ASP A 1 107 ? 3.724 1.069 22.454 1.00 89.75 107 ASP A N 1
ATOM 887 C CA . ASP A 1 107 ? 3.404 0.736 23.847 1.00 89.75 107 ASP A CA 1
ATOM 888 C C . ASP A 1 107 ? 2.201 1.555 24.357 1.00 89.75 107 ASP A C 1
ATOM 890 O O . ASP A 1 107 ? 1.305 1.011 24.997 1.00 89.75 107 ASP A O 1
ATOM 894 N N . VAL A 1 108 ? 2.125 2.846 24.000 1.00 88.38 108 VAL A N 1
ATOM 895 C CA . VAL A 1 108 ? 0.971 3.709 24.326 1.00 88.38 108 VAL A CA 1
ATOM 896 C C . VAL A 1 108 ? -0.311 3.250 23.621 1.00 88.38 108 VAL A C 1
ATOM 898 O O . VAL A 1 108 ? -1.394 3.318 24.200 1.00 88.38 108 VAL A O 1
ATOM 901 N N . LEU A 1 109 ? -0.217 2.813 22.361 1.00 90.69 109 LEU A N 1
ATOM 902 C CA . LEU A 1 109 ? -1.371 2.356 21.578 1.00 90.69 109 LEU A CA 1
ATOM 903 C C . LEU A 1 109 ? -1.782 0.912 21.899 1.00 90.69 109 LEU A C 1
ATOM 905 O O . LEU A 1 109 ? -2.944 0.559 21.714 1.00 90.69 109 LEU A O 1
ATOM 909 N N . ASN A 1 110 ? -0.863 0.092 22.409 1.00 91.31 110 ASN A N 1
ATOM 910 C CA . ASN A 1 110 ? -1.077 -1.292 22.830 1.00 91.31 110 ASN A CA 1
ATOM 911 C C . ASN A 1 110 ? -1.738 -1.380 24.221 1.00 91.31 110 ASN A C 1
ATOM 913 O O . ASN A 1 110 ? -1.566 -2.356 24.951 1.00 91.31 110 ASN A O 1
ATOM 917 N N . GLY A 1 111 ? -2.528 -0.369 24.587 1.00 83.25 111 GLY A N 1
ATOM 918 C CA . GLY A 1 111 ? -3.357 -0.377 25.786 1.00 83.25 111 GLY A CA 1
ATOM 919 C C . GLY A 1 111 ? -4.575 -1.292 25.636 1.00 83.25 111 GLY A C 1
ATOM 920 O O . GLY A 1 111 ? -5.169 -1.399 24.561 1.00 83.25 111 GLY A O 1
ATOM 921 N N . GLU A 1 112 ? -4.960 -1.939 26.732 1.00 83.69 112 GLU A N 1
ATOM 922 C CA . GLU A 1 112 ? -6.155 -2.784 26.837 1.00 83.69 112 GLU A CA 1
ATOM 923 C C . GLU A 1 112 ? -7.117 -2.200 27.870 1.00 83.69 112 GLU A C 1
ATOM 925 O O . GLU A 1 112 ? -6.709 -1.502 28.800 1.00 83.69 112 GLU A O 1
ATOM 930 N N . THR A 1 113 ? -8.405 -2.499 27.727 1.00 82.94 113 THR A N 1
ATOM 931 C CA . THR A 1 113 ? -9.388 -2.291 28.797 1.00 82.94 113 THR A CA 1
ATOM 932 C C . THR A 1 113 ? -9.660 -3.617 29.493 1.00 82.94 113 THR A C 1
ATOM 934 O O . THR A 1 113 ? -9.285 -4.680 29.006 1.00 82.94 113 THR A O 1
ATOM 937 N N . GLN A 1 114 ? -10.393 -3.581 30.607 1.00 81.00 114 GLN A N 1
ATOM 938 C CA . GLN A 1 114 ? -10.831 -4.798 31.302 1.00 81.00 114 GLN A CA 1
ATOM 939 C C . GLN A 1 114 ? -11.670 -5.761 30.431 1.00 81.00 114 GLN A C 1
ATOM 941 O O . GLN A 1 114 ? -11.870 -6.908 30.821 1.00 81.00 114 GLN A O 1
ATOM 946 N N . TYR A 1 115 ? -12.180 -5.303 29.280 1.00 81.62 115 TYR A N 1
ATOM 947 C CA . TYR A 1 115 ? -13.060 -6.085 28.407 1.00 81.62 115 TYR A CA 1
ATOM 948 C C . TYR A 1 115 ? -12.514 -6.300 26.993 1.00 81.62 115 TYR A C 1
ATOM 950 O O . TYR A 1 115 ? -12.884 -7.287 26.359 1.00 81.62 115 TYR A O 1
ATOM 958 N N . HIS A 1 116 ? -11.668 -5.402 26.478 1.00 86.19 116 HIS A N 1
ATOM 959 C CA . HIS A 1 116 ? -11.257 -5.409 25.073 1.00 86.19 116 HIS A CA 1
ATOM 960 C C . HIS A 1 116 ? -9.773 -5.119 24.902 1.00 86.19 116 HIS A C 1
ATOM 962 O O . HIS A 1 116 ? -9.224 -4.200 25.514 1.00 86.19 116 HIS A O 1
ATOM 968 N N . GLN A 1 117 ? -9.153 -5.851 23.980 1.00 86.31 117 GLN A N 1
ATOM 969 C CA . GLN A 1 117 ? -7.737 -5.699 23.664 1.00 86.31 117 GLN A CA 1
ATOM 970 C C . GLN A 1 117 ? -7.401 -4.416 22.909 1.00 86.31 117 GLN A C 1
ATOM 972 O O . GLN A 1 117 ? -6.294 -3.907 23.002 1.00 86.31 117 GLN A O 1
ATOM 977 N N . THR A 1 118 ? -8.328 -3.885 22.125 1.00 89.81 118 THR A N 1
ATOM 978 C CA . THR A 1 118 ? -8.087 -2.706 21.292 1.00 89.81 118 THR A CA 1
ATOM 979 C C . THR A 1 118 ? -9.103 -1.632 21.633 1.00 89.81 118 THR A C 1
ATOM 981 O O . THR A 1 118 ? -10.274 -1.933 21.847 1.00 89.81 118 THR A O 1
ATOM 984 N N . ASN A 1 119 ? -8.669 -0.380 21.752 1.00 90.94 119 ASN A N 1
ATOM 985 C CA . ASN A 1 119 ? -9.534 0.733 22.132 1.00 90.94 119 ASN A CA 1
ATOM 986 C C . ASN A 1 119 ? -9.052 2.020 21.462 1.00 90.94 119 ASN A C 1
ATOM 988 O O . ASN A 1 119 ? -7.862 2.182 21.189 1.00 90.94 119 ASN A O 1
ATOM 992 N N . TRP A 1 120 ? -9.979 2.937 21.192 1.00 93.00 120 TRP A N 1
ATOM 993 C CA . TRP A 1 120 ? -9.626 4.242 20.646 1.00 93.00 120 TRP A CA 1
ATOM 994 C C . TRP A 1 120 ? -8.889 5.084 21.690 1.00 93.00 120 TRP A C 1
ATOM 996 O O . TRP A 1 120 ? -9.405 5.341 22.775 1.00 93.00 120 TRP A O 1
ATOM 1006 N N . MET A 1 121 ? -7.709 5.571 21.321 1.00 90.88 121 MET A N 1
ATOM 1007 C CA . MET A 1 121 ? -6.795 6.308 22.187 1.00 90.88 121 MET A CA 1
ATOM 1008 C C . MET A 1 121 ? -6.750 7.783 21.783 1.00 90.88 121 MET A C 1
ATOM 1010 O O . MET A 1 121 ? -6.330 8.125 20.679 1.00 90.88 121 MET A O 1
ATOM 1014 N N . CYS A 1 122 ? -7.202 8.673 22.668 1.00 90.75 122 CYS A N 1
ATOM 1015 C CA . CYS A 1 122 ? -7.203 10.122 22.444 1.00 90.75 122 CYS A CA 1
ATOM 1016 C C . CYS A 1 122 ? -5.792 10.702 22.553 1.00 90.75 122 CYS A C 1
ATOM 1018 O O . CYS A 1 122 ? -5.268 10.759 23.659 1.00 90.75 122 CYS A O 1
ATOM 1020 N N . ARG A 1 123 ? -5.236 11.287 21.481 1.00 88.12 123 ARG A N 1
ATOM 1021 C CA . ARG A 1 123 ? -3.852 11.822 21.477 1.00 88.12 123 ARG A CA 1
ATOM 1022 C C . ARG A 1 123 ? -3.538 12.878 22.548 1.00 88.12 123 ARG A C 1
ATOM 1024 O O . ARG A 1 123 ? -2.368 13.174 22.785 1.00 88.12 123 ARG A O 1
ATOM 1031 N N . GLN A 1 124 ? -4.566 13.510 23.115 1.00 86.19 124 GLN A N 1
ATOM 1032 C CA . GLN A 1 124 ? -4.441 14.526 24.166 1.00 86.19 124 GLN A CA 1
ATOM 1033 C C . GLN A 1 124 ? -4.520 13.936 25.579 1.00 86.19 124 GLN A C 1
ATOM 1035 O O . GLN A 1 124 ? -3.944 14.503 26.498 1.00 86.19 124 GLN A O 1
ATOM 1040 N N . CYS A 1 125 ? -5.272 12.847 25.765 1.00 84.94 125 CYS A N 1
ATOM 1041 C CA . CYS A 1 125 ? -5.418 12.186 27.067 1.00 84.94 125 CYS A CA 1
ATOM 1042 C C . CYS A 1 125 ? -4.408 11.061 27.254 1.00 84.94 125 CYS A C 1
ATOM 1044 O O . CYS A 1 125 ? -4.113 10.689 28.383 1.00 84.94 125 CYS A O 1
ATOM 1046 N N . THR A 1 126 ? -3.927 10.492 26.155 1.00 78.19 126 THR A N 1
ATOM 1047 C CA . THR A 1 126 ? -2.891 9.476 26.165 1.00 78.19 126 THR A CA 1
ATOM 1048 C C . THR A 1 126 ? -1.542 10.144 26.024 1.00 78.19 126 THR A C 1
ATOM 1050 O O . THR A 1 126 ? -1.398 11.194 25.388 1.00 78.19 126 THR A O 1
ATOM 1053 N N . ASP A 1 127 ? -0.525 9.469 26.542 1.00 68.38 127 ASP A N 1
ATOM 1054 C CA . ASP A 1 127 ? 0.862 9.905 26.453 1.00 68.38 127 ASP A CA 1
ATOM 1055 C C . ASP A 1 127 ? 1.400 9.963 25.014 1.00 68.38 127 ASP A C 1
ATOM 1057 O O . ASP A 1 127 ? 2.562 10.255 24.783 1.00 68.38 127 ASP A O 1
ATOM 1061 N N . THR A 1 128 ? 0.560 9.764 23.997 1.00 68.00 128 THR A N 1
ATOM 1062 C CA . THR A 1 128 ? 0.903 9.901 22.581 1.00 68.00 128 THR A CA 1
ATOM 1063 C C . THR A 1 128 ? 1.558 11.248 22.268 1.00 68.00 128 THR A C 1
ATOM 1065 O O . THR A 1 128 ? 2.467 11.298 21.442 1.00 68.00 128 THR A O 1
ATOM 1068 N N . SER A 1 129 ? 1.120 12.328 22.924 1.00 60.91 129 SER A N 1
ATOM 1069 C CA . SER A 1 129 ? 1.715 13.663 22.776 1.00 60.91 129 SER A CA 1
ATOM 1070 C C . SER A 1 129 ? 2.933 13.904 23.679 1.00 60.91 129 SER A C 1
ATOM 1072 O O . SER A 1 129 ? 3.808 14.680 23.295 1.00 60.91 129 SER A O 1
ATOM 1074 N N . SER A 1 130 ? 3.030 13.225 24.829 1.00 59.97 130 SER A N 1
ATOM 1075 C CA . SER A 1 130 ? 4.137 13.359 25.789 1.00 59.97 130 SER A CA 1
ATOM 1076 C C . SER A 1 130 ? 5.350 12.499 25.409 1.00 59.97 130 SER A C 1
ATOM 1078 O O . SER A 1 130 ? 6.483 12.960 25.528 1.00 59.97 130 SER A O 1
ATOM 1080 N N . VAL A 1 131 ? 5.138 11.299 24.853 1.00 64.44 131 VAL A N 1
ATOM 1081 C CA . VAL A 1 131 ? 6.210 10.440 24.317 1.00 64.44 131 VAL A CA 1
ATOM 1082 C C . VAL A 1 131 ? 6.627 10.834 22.902 1.00 64.44 131 VAL A C 1
ATOM 1084 O O . VAL A 1 131 ? 7.687 10.404 22.436 1.00 64.44 131 VAL A O 1
ATOM 1087 N N . ASN A 1 132 ? 5.811 11.612 22.169 1.00 62.66 132 ASN A N 1
ATOM 1088 C CA . ASN A 1 132 ? 6.156 11.972 20.796 1.00 62.66 132 ASN A CA 1
ATOM 1089 C C . ASN A 1 132 ? 5.493 13.243 20.229 1.00 62.66 132 ASN A C 1
ATOM 1091 O O . ASN A 1 132 ? 4.331 13.244 19.822 1.00 62.66 132 ASN A O 1
ATOM 1095 N N . SER A 1 133 ? 6.298 14.286 20.001 1.00 63.00 133 SER A N 1
ATOM 1096 C CA . SER A 1 133 ? 5.875 15.498 19.278 1.00 63.00 133 SER A CA 1
ATOM 1097 C C . SER A 1 133 ? 5.532 15.262 17.792 1.00 63.00 133 SER A C 1
ATOM 1099 O O . SER A 1 133 ? 4.927 16.121 17.153 1.00 63.00 133 SER A O 1
ATOM 1101 N N . GLN A 1 134 ? 5.874 14.096 17.228 1.00 74.62 134 GLN A N 1
ATOM 1102 C CA . GLN A 1 134 ? 5.634 13.694 15.836 1.00 74.62 134 GLN A CA 1
ATOM 1103 C C . GLN A 1 134 ? 4.829 12.383 15.715 1.00 74.62 134 GLN A C 1
ATOM 1105 O O . GLN A 1 134 ? 5.139 11.529 14.876 1.00 74.62 134 GLN A O 1
ATOM 1110 N N . ALA A 1 135 ? 3.761 12.219 16.505 1.00 78.06 135 ALA A N 1
ATOM 1111 C CA . ALA A 1 135 ? 2.910 11.018 16.508 1.00 78.06 135 ALA A CA 1
ATOM 1112 C C . ALA A 1 135 ? 2.502 10.526 15.100 1.00 78.06 135 ALA A C 1
ATOM 1114 O O . ALA A 1 135 ? 2.605 9.339 14.802 1.00 78.06 135 ALA A O 1
ATOM 1115 N N . ALA A 1 136 ? 2.143 11.428 14.178 1.00 80.94 136 ALA A N 1
ATOM 1116 C CA . ALA A 1 136 ? 1.769 11.059 12.806 1.00 80.94 136 ALA A CA 1
ATOM 1117 C C . ALA A 1 136 ? 2.909 10.382 12.009 1.00 80.94 136 ALA A C 1
ATOM 1119 O O . ALA A 1 136 ? 2.665 9.459 11.230 1.00 80.94 136 ALA A O 1
ATOM 1120 N N . SER A 1 137 ? 4.156 10.820 12.209 1.00 81.12 137 SER A N 1
ATOM 1121 C CA . SER A 1 137 ? 5.341 10.224 11.573 1.00 81.12 137 SER A CA 1
ATOM 1122 C C . SER A 1 137 ? 5.610 8.819 12.114 1.00 81.12 137 SER A C 1
ATOM 1124 O O . SER A 1 137 ? 5.933 7.900 11.363 1.00 81.12 137 SER A O 1
ATOM 1126 N N . ARG A 1 138 ? 5.413 8.616 13.420 1.00 85.69 138 ARG A N 1
ATOM 1127 C CA . ARG A 1 138 ? 5.598 7.306 14.053 1.00 85.69 138 ARG A CA 1
ATOM 1128 C C . ARG A 1 138 ? 4.478 6.327 13.751 1.00 85.69 138 ARG A C 1
ATOM 1130 O O . ARG A 1 138 ? 4.787 5.176 13.481 1.00 85.69 138 ARG A O 1
ATOM 1137 N N . ILE A 1 139 ? 3.224 6.772 13.679 1.00 88.75 139 ILE A N 1
ATOM 1138 C CA . ILE A 1 139 ? 2.121 5.942 13.169 1.00 88.75 139 ILE A CA 1
ATOM 1139 C C . ILE A 1 139 ? 2.453 5.469 11.760 1.00 88.75 139 ILE A C 1
ATOM 1141 O O . ILE A 1 139 ? 2.340 4.286 11.463 1.00 88.75 139 ILE A O 1
ATOM 1145 N N . ARG A 1 140 ? 2.955 6.362 10.899 1.00 85.38 140 ARG A N 1
ATOM 1146 C CA . ARG A 1 140 ? 3.415 5.966 9.566 1.00 85.38 140 ARG A CA 1
ATOM 1147 C C . ARG A 1 140 ? 4.516 4.903 9.627 1.00 85.38 140 ARG A C 1
ATOM 1149 O O . ARG A 1 140 ? 4.440 3.957 8.857 1.00 85.38 140 ARG A O 1
ATOM 1156 N N . ALA A 1 141 ? 5.493 5.024 10.526 1.00 85.81 141 ALA A N 1
ATOM 1157 C CA . ALA A 1 141 ? 6.537 4.012 10.704 1.00 85.81 141 ALA A CA 1
ATOM 1158 C C . ALA A 1 141 ? 5.980 2.671 11.221 1.00 85.81 141 ALA A C 1
ATOM 1160 O O . ALA A 1 141 ? 6.351 1.622 10.702 1.00 85.81 141 ALA A O 1
ATOM 1161 N N . LEU A 1 142 ? 5.052 2.692 12.183 1.00 89.75 142 LEU A N 1
ATOM 1162 C CA . LEU A 1 142 ? 4.354 1.498 12.674 1.00 89.75 142 LEU A CA 1
ATOM 1163 C C . LEU A 1 142 ? 3.581 0.799 11.551 1.00 89.75 142 LEU A C 1
ATOM 1165 O O . LEU A 1 142 ? 3.662 -0.418 11.419 1.00 89.75 142 LEU A O 1
ATOM 1169 N N . LYS A 1 143 ? 2.918 1.570 10.685 1.00 89.25 143 LYS A N 1
ATOM 1170 C CA . LYS A 1 143 ? 2.219 1.051 9.506 1.00 89.25 143 LYS A CA 1
ATOM 1171 C C . LYS A 1 143 ? 3.191 0.494 8.452 1.00 89.25 143 LYS A C 1
ATOM 1173 O O . LYS A 1 143 ? 3.086 -0.661 8.068 1.00 89.25 143 LYS A O 1
ATOM 1178 N N . GLN A 1 144 ? 4.165 1.290 8.009 1.00 82.44 144 GLN A N 1
ATOM 1179 C CA . GLN A 1 144 ? 5.064 0.950 6.895 1.00 82.44 144 GLN A CA 1
ATOM 1180 C C . GLN A 1 144 ? 6.136 -0.080 7.250 1.00 82.44 144 GLN A C 1
ATOM 1182 O O . GLN A 1 144 ? 6.344 -1.043 6.522 1.00 82.44 144 GLN A O 1
ATOM 1187 N N . THR A 1 145 ? 6.866 0.153 8.338 1.00 80.00 145 THR A N 1
ATOM 1188 C CA . THR A 1 145 ? 8.059 -0.629 8.686 1.00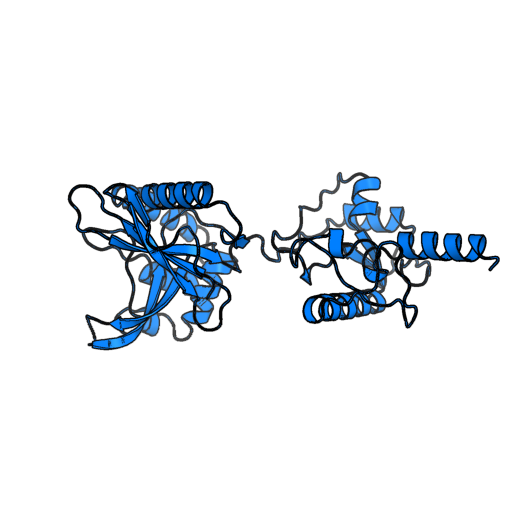 80.00 145 THR A CA 1
ATOM 1189 C C . THR A 1 145 ? 7.691 -1.867 9.486 1.00 80.00 145 THR A C 1
ATOM 1191 O O . THR A 1 145 ? 8.332 -2.908 9.349 1.00 80.00 145 THR A O 1
ATOM 1194 N N . HIS A 1 146 ? 6.674 -1.741 10.337 1.00 84.44 146 HIS A N 1
ATOM 1195 C CA . HIS A 1 146 ? 6.306 -2.783 11.287 1.00 84.44 146 HIS A CA 1
ATOM 1196 C C . HIS A 1 146 ? 5.021 -3.525 10.906 1.00 84.44 146 HIS A C 1
ATOM 1198 O O . HIS A 1 146 ? 4.795 -4.613 11.420 1.00 84.44 146 HIS A O 1
ATOM 1204 N N . GLY A 1 147 ? 4.235 -3.004 9.958 1.00 85.94 147 GLY A N 1
ATOM 1205 C CA . GLY A 1 147 ? 3.063 -3.685 9.411 1.00 85.94 147 GLY A CA 1
ATOM 1206 C C . GLY A 1 147 ? 1.815 -3.633 10.290 1.00 85.94 147 GLY A C 1
ATOM 1207 O O . GLY A 1 147 ? 0.890 -4.407 10.072 1.00 85.94 147 GLY A O 1
ATOM 1208 N N . TYR A 1 148 ? 1.769 -2.747 11.287 1.00 93.88 148 TYR A N 1
ATOM 1209 C CA . TYR A 1 148 ? 0.592 -2.611 12.148 1.00 93.88 148 TYR A CA 1
ATOM 1210 C C . TYR A 1 148 ? -0.573 -1.942 11.426 1.00 93.88 148 TYR A C 1
ATOM 1212 O O . TYR A 1 148 ? -0.378 -1.016 10.638 1.00 93.88 148 TYR A O 1
ATOM 1220 N N . HIS A 1 149 ? -1.788 -2.341 11.783 1.00 95.38 149 HIS A N 1
ATOM 1221 C CA . HIS A 1 149 ? -3.028 -1.723 11.328 1.00 95.38 149 HIS A CA 1
ATOM 1222 C C . HIS A 1 149 ? -3.432 -0.631 12.318 1.00 95.38 149 HIS A C 1
ATOM 1224 O O . HIS A 1 149 ? -3.703 -0.908 13.487 1.00 95.38 149 HIS A O 1
ATOM 1230 N N . ILE A 1 150 ? -3.420 0.629 11.872 1.00 95.62 150 ILE A N 1
ATOM 1231 C CA . ILE A 1 150 ? -3.751 1.776 12.729 1.00 95.62 150 ILE A CA 1
ATOM 1232 C C . ILE A 1 150 ? -4.745 2.677 12.007 1.00 95.62 150 ILE A C 1
ATOM 1234 O O . ILE A 1 150 ? -4.428 3.240 10.950 1.00 95.62 150 ILE A O 1
ATOM 1238 N N . ALA A 1 151 ? -5.925 2.833 12.606 1.00 96.12 151 ALA A N 1
ATOM 1239 C CA . ALA A 1 151 ? -6.931 3.790 12.169 1.00 96.12 151 ALA A CA 1
ATOM 1240 C C . ALA A 1 151 ? -6.785 5.107 12.936 1.00 96.12 151 ALA A C 1
ATOM 1242 O O . ALA A 1 151 ? -6.504 5.107 14.132 1.00 96.12 151 ALA A O 1
ATOM 1243 N N . THR A 1 152 ? -7.019 6.227 12.254 1.00 94.38 152 THR A N 1
ATOM 1244 C CA . THR A 1 152 ? -7.005 7.567 12.854 1.00 94.38 152 THR A CA 1
ATOM 1245 C C . THR A 1 152 ? -8.311 8.274 12.520 1.00 94.38 152 THR A C 1
ATOM 1247 O O . THR A 1 152 ? -8.696 8.340 11.349 1.00 94.38 152 THR A O 1
ATOM 1250 N N . LYS A 1 153 ? -8.986 8.823 13.532 1.00 94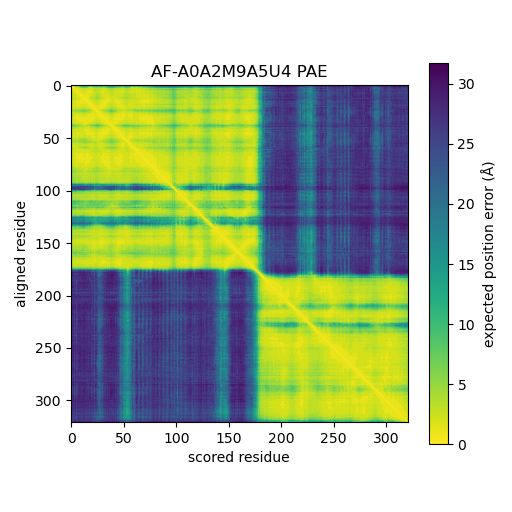.00 153 LYS A N 1
ATOM 1251 C CA . LYS A 1 153 ? -10.273 9.510 13.370 1.00 94.00 153 LYS A CA 1
ATOM 1252 C C . LYS A 1 153 ? -10.431 10.638 14.386 1.00 94.00 153 LYS A C 1
ATOM 1254 O O . LYS A 1 153 ? -10.026 10.501 15.536 1.00 94.00 153 LYS A O 1
ATOM 1259 N N . ASP A 1 154 ? -11.053 11.736 13.967 1.00 93.38 154 ASP A N 1
ATOM 1260 C CA . ASP A 1 154 ? -11.364 12.859 14.853 1.00 93.38 154 ASP A CA 1
ATOM 1261 C C . ASP A 1 154 ? -12.791 12.725 15.393 1.00 93.38 154 ASP A C 1
ATOM 1263 O O . ASP A 1 154 ? -13.748 12.608 14.621 1.00 93.38 154 ASP A O 1
ATOM 1267 N N . PHE A 1 155 ? -12.939 12.758 16.716 1.00 93.25 155 PHE A N 1
ATOM 1268 C CA . PHE A 1 155 ? -14.234 12.804 17.395 1.00 93.25 155 PHE A CA 1
ATOM 1269 C C . PHE A 1 155 ? -14.101 13.418 18.795 1.00 93.25 155 PHE A C 1
ATOM 1271 O O . PHE A 1 155 ? -13.001 13.710 19.271 1.00 93.25 155 PHE A O 1
ATOM 1278 N N . LYS A 1 156 ? -15.237 13.672 19.452 1.00 95.56 156 LYS A N 1
ATOM 1279 C CA . LYS A 1 156 ? -15.265 14.233 20.807 1.00 95.56 156 LYS A CA 1
ATOM 1280 C C . LYS A 1 156 ? -14.813 13.179 21.818 1.00 95.56 156 LYS A C 1
ATOM 1282 O O . LYS A 1 156 ? -15.465 12.152 21.958 1.00 95.56 156 LYS A O 1
ATOM 1287 N N . CYS A 1 157 ? -13.721 13.450 22.525 1.00 92.56 157 CYS A N 1
ATOM 1288 C CA . CYS A 1 157 ? -13.220 12.580 23.580 1.00 92.56 157 CYS A CA 1
ATOM 1289 C C . CYS A 1 157 ? -14.130 12.653 24.813 1.00 92.56 157 CYS A C 1
ATOM 1291 O O . CYS A 1 157 ? -14.439 13.746 25.288 1.00 92.56 157 CYS A O 1
ATOM 1293 N N . GLU A 1 158 ? -14.508 11.505 25.368 1.00 90.62 158 GLU A N 1
ATOM 1294 C CA . GLU A 1 158 ? -15.329 11.432 26.586 1.00 90.62 158 GLU A CA 1
ATOM 1295 C C . GLU A 1 158 ? -14.551 11.831 27.849 1.00 90.62 158 GLU A C 1
ATOM 1297 O O . GLU A 1 158 ? -15.142 12.330 28.800 1.00 90.62 158 GLU A O 1
ATOM 1302 N N . VAL A 1 159 ? -13.220 11.682 27.840 1.00 89.38 159 VAL A N 1
ATOM 1303 C CA . VAL A 1 159 ? -12.353 11.976 28.994 1.00 89.38 159 VAL A CA 1
ATOM 1304 C C . VAL A 1 159 ? -12.062 13.472 29.117 1.00 89.38 159 VAL A C 1
ATOM 1306 O O . VAL A 1 159 ? -12.284 14.059 30.170 1.00 89.38 159 VAL A O 1
ATOM 1309 N N . CYS A 1 160 ? -11.568 14.118 28.052 1.00 91.12 160 CYS A N 1
ATOM 1310 C CA . CYS A 1 160 ? -11.255 15.554 28.098 1.00 91.12 160 CYS A CA 1
ATOM 1311 C C . CYS A 1 160 ? -12.368 16.462 27.561 1.00 91.12 160 CYS A C 1
ATOM 1313 O O . CYS A 1 160 ? -12.226 17.683 27.613 1.00 91.12 160 CYS A O 1
ATOM 1315 N N . GLY A 1 161 ? -13.439 15.904 26.987 1.00 92.69 161 GLY A N 1
ATOM 1316 C CA . GLY A 1 161 ? -14.567 16.657 26.427 1.00 92.69 161 GLY A CA 1
ATOM 1317 C C . GLY A 1 161 ? -14.265 17.434 25.138 1.00 92.69 161 GLY A C 1
ATOM 1318 O O . GLY A 1 161 ? -15.176 18.043 24.570 1.00 92.69 161 GLY A O 1
ATOM 1319 N N . LYS A 1 162 ? -13.014 17.430 24.660 1.00 93.06 162 LYS A N 1
ATOM 1320 C CA . LYS A 1 162 ? -12.561 18.168 23.470 1.00 93.06 162 LYS A CA 1
ATOM 1321 C C . LYS A 1 162 ? -12.712 17.323 22.205 1.00 93.06 162 LYS A C 1
ATOM 1323 O O . LYS A 1 162 ? -12.649 16.098 22.253 1.00 93.06 162 LYS A O 1
ATOM 1328 N N . TYR A 1 163 ? -12.878 17.986 21.062 1.00 93.81 163 TYR A N 1
ATOM 1329 C CA . TYR A 1 163 ? -12.804 17.337 19.752 1.00 93.81 163 TYR A CA 1
ATOM 1330 C C . TYR A 1 163 ? -11.333 17.145 19.379 1.00 93.81 163 TYR A C 1
ATOM 1332 O O . TYR A 1 163 ? -10.600 18.125 19.240 1.00 93.81 163 TYR A O 1
ATOM 1340 N N . THR A 1 164 ? -10.879 15.897 19.298 1.00 91.81 164 THR A N 1
ATOM 1341 C CA . THR A 1 164 ? -9.457 15.565 19.151 1.00 91.81 164 THR A CA 1
ATOM 1342 C C . THR A 1 164 ? -9.266 14.371 18.227 1.00 91.81 164 THR A C 1
ATOM 1344 O O . THR A 1 164 ? -10.185 13.590 17.965 1.00 91.81 164 THR A O 1
ATOM 1347 N N . THR A 1 165 ? -8.036 14.209 17.751 1.00 91.88 165 THR A N 1
ATOM 1348 C CA . THR A 1 165 ? -7.626 13.020 17.010 1.00 91.88 165 THR A CA 1
ATOM 1349 C C . THR A 1 165 ? -7.453 11.834 17.947 1.00 91.88 165 THR A C 1
ATOM 1351 O O . THR A 1 165 ? -6.789 11.943 18.983 1.00 91.88 165 THR A O 1
ATOM 1354 N N . HIS A 1 166 ? -8.023 10.702 17.551 1.00 93.06 166 HIS A N 1
ATOM 1355 C CA . HIS A 1 166 ? -7.875 9.419 18.218 1.00 93.06 166 HIS A CA 1
ATOM 1356 C C . HIS A 1 166 ? -7.248 8.404 17.265 1.00 93.06 166 HIS A C 1
ATOM 1358 O O . HIS A 1 166 ? -7.507 8.435 16.059 1.00 93.06 166 HIS A O 1
ATOM 1364 N N . ASP A 1 167 ? -6.453 7.496 17.820 1.00 94.31 167 ASP A N 1
ATOM 1365 C CA . ASP A 1 167 ? -5.848 6.385 17.093 1.00 94.31 167 ASP A CA 1
ATOM 1366 C C . ASP A 1 167 ? -6.313 5.048 17.668 1.00 94.31 16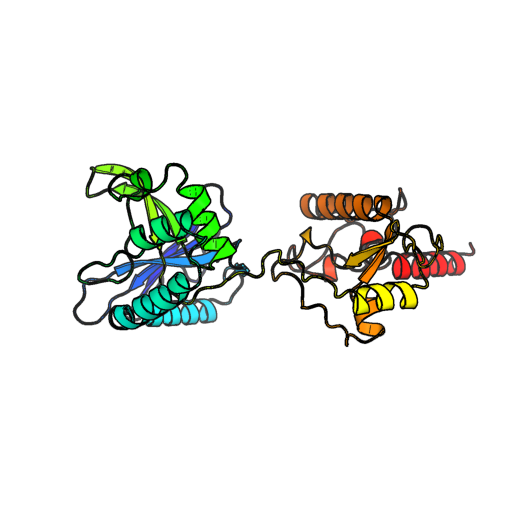7 ASP A C 1
ATOM 1368 O O . ASP A 1 167 ? -6.516 4.919 18.873 1.00 94.31 167 ASP A O 1
ATOM 1372 N N . LEU A 1 168 ? -6.470 4.048 16.810 1.00 95.50 168 LEU A N 1
ATOM 1373 C CA . LEU A 1 168 ? -6.836 2.685 17.181 1.00 95.50 168 LEU A CA 1
ATOM 1374 C C . LEU A 1 168 ? -5.790 1.728 16.616 1.00 95.50 168 LEU A C 1
ATOM 1376 O O . LEU A 1 168 ? -5.683 1.610 15.396 1.00 95.50 168 LEU A O 1
ATOM 1380 N N . LEU A 1 169 ? -5.045 1.038 17.484 1.00 96.19 169 LEU A N 1
ATOM 1381 C CA . LEU A 1 169 ? -4.221 -0.105 17.085 1.00 96.19 169 LEU A CA 1
ATOM 1382 C C . LEU A 1 169 ? -5.119 -1.334 16.942 1.00 96.19 169 LEU A C 1
ATOM 1384 O O . LEU A 1 169 ? -5.621 -1.861 17.933 1.00 96.19 169 LEU A O 1
ATOM 1388 N N . ILE A 1 170 ? -5.323 -1.787 15.711 1.00 96.50 170 ILE A N 1
ATOM 1389 C CA . ILE A 1 170 ? -6.176 -2.933 15.396 1.00 96.50 170 ILE A CA 1
ATOM 1390 C C . ILE A 1 170 ? -5.299 -4.186 15.463 1.00 96.50 170 ILE A C 1
ATOM 1392 O O . ILE A 1 170 ? -4.425 -4.387 14.619 1.00 96.50 170 ILE A O 1
ATOM 1396 N N . ARG A 1 171 ? -5.511 -5.006 16.496 1.00 94.31 171 ARG A N 1
ATOM 1397 C CA . ARG A 1 171 ? -4.679 -6.174 16.830 1.00 94.31 171 ARG A CA 1
ATOM 1398 C C . ARG A 1 171 ? -5.027 -7.415 16.007 1.00 94.31 171 ARG A C 1
ATOM 1400 O O . ARG A 1 171 ? -5.407 -8.449 16.537 1.00 94.31 171 ARG A O 1
ATOM 1407 N N . ILE A 1 172 ? -4.931 -7.268 14.695 1.00 93.00 172 ILE A N 1
ATOM 1408 C CA . ILE A 1 172 ? -5.021 -8.361 13.722 1.00 93.00 172 ILE A CA 1
ATOM 1409 C C . ILE A 1 172 ? -3.612 -8.667 13.182 1.00 93.00 172 ILE A C 1
ATOM 1411 O O . ILE A 1 172 ? -2.711 -7.835 13.361 1.00 93.00 172 ILE A O 1
ATOM 1415 N N . PRO A 1 173 ? -3.383 -9.822 12.529 1.00 85.94 173 PRO A N 1
ATOM 1416 C CA . PRO A 1 173 ? -2.077 -10.189 11.996 1.00 85.94 173 PRO A CA 1
ATOM 1417 C C . PRO A 1 173 ? -1.439 -9.063 11.179 1.00 85.94 173 PRO A C 1
ATOM 1419 O O . PRO A 1 173 ? -2.037 -8.547 10.237 1.00 85.94 173 PRO A O 1
ATOM 1422 N N . LYS A 1 174 ? -0.209 -8.687 11.551 1.00 86.00 174 LYS A N 1
ATOM 1423 C CA . LYS A 1 174 ? 0.532 -7.594 10.911 1.00 86.00 174 LYS A CA 1
ATOM 1424 C C . LYS A 1 174 ? 0.727 -7.877 9.423 1.00 86.00 174 LYS A C 1
ATOM 1426 O O . LYS A 1 174 ? 1.321 -8.890 9.052 1.00 86.00 174 LYS A O 1
ATOM 1431 N N . LEU A 1 175 ? 0.342 -6.929 8.577 1.00 73.56 175 LEU A N 1
ATOM 1432 C CA . LEU A 1 175 ? 0.728 -6.906 7.172 1.00 73.56 175 LEU A CA 1
ATOM 1433 C C . LEU A 1 175 ? 1.856 -5.900 6.989 1.00 73.56 175 LEU A C 1
ATOM 1435 O O . LEU A 1 175 ? 1.632 -4.698 6.851 1.00 73.56 175 LEU A O 1
ATOM 1439 N N . VAL A 1 176 ? 3.097 -6.386 6.948 1.00 59.47 176 VAL A N 1
ATOM 1440 C CA . VAL A 1 176 ? 4.188 -5.573 6.404 1.00 59.47 176 VAL A CA 1
ATOM 1441 C C . VAL A 1 176 ? 3.940 -5.500 4.909 1.00 59.47 176 VAL A C 1
ATOM 1443 O O . VAL A 1 176 ? 4.314 -6.404 4.163 1.00 59.47 176 VAL A O 1
ATOM 1446 N N . GLY A 1 177 ? 3.229 -4.462 4.478 1.00 46.84 177 GLY A N 1
ATOM 1447 C CA . GLY A 1 177 ? 2.951 -4.305 3.068 1.00 46.84 177 GLY A CA 1
ATOM 1448 C C . GLY A 1 177 ? 4.268 -4.207 2.323 1.00 46.84 177 GLY A C 1
ATOM 1449 O O . GLY A 1 177 ? 5.101 -3.344 2.594 1.00 46.84 177 GLY A O 1
ATOM 1450 N N . ASN A 1 178 ? 4.444 -5.076 1.337 1.00 43.78 178 ASN A N 1
ATOM 1451 C CA . ASN A 1 178 ? 5.534 -4.985 0.373 1.00 43.78 178 ASN A CA 1
ATOM 1452 C C . ASN A 1 178 ? 5.369 -3.769 -0.565 1.00 43.78 178 ASN A C 1
ATOM 1454 O O . ASN A 1 178 ? 5.983 -3.715 -1.627 1.00 43.78 178 ASN A O 1
ATOM 1458 N N . SER A 1 179 ? 4.569 -2.764 -0.187 1.00 45.38 179 SER A N 1
ATOM 1459 C CA . SER A 1 179 ? 4.363 -1.549 -0.964 1.00 45.38 179 SER A CA 1
ATOM 1460 C C . SER A 1 179 ? 5.692 -0.778 -1.076 1.00 45.38 179 SER A C 1
ATOM 1462 O O . SER A 1 179 ? 6.186 -0.159 -0.135 1.00 45.38 179 SER A O 1
ATOM 1464 N N . ASN A 1 180 ? 6.293 -0.854 -2.268 1.00 45.19 180 ASN A N 1
ATOM 1465 C CA . ASN A 1 180 ? 7.570 -0.257 -2.691 1.00 45.19 180 ASN A CA 1
ATOM 1466 C C . ASN A 1 180 ? 8.886 -0.901 -2.213 1.00 45.19 180 ASN A C 1
ATOM 1468 O O . ASN A 1 180 ? 9.931 -0.250 -2.312 1.00 45.19 180 ASN A O 1
ATOM 1472 N N . LYS A 1 181 ? 8.921 -2.164 -1.762 1.00 43.97 181 LYS A N 1
ATOM 1473 C CA . LYS A 1 181 ? 10.224 -2.845 -1.633 1.00 43.97 181 LYS A CA 1
ATOM 1474 C C . LYS A 1 181 ? 10.745 -3.210 -3.028 1.00 43.97 181 LYS A C 1
ATOM 1476 O O . LYS A 1 181 ? 10.315 -4.198 -3.612 1.00 43.97 181 LYS A O 1
ATOM 1481 N N . ARG A 1 182 ? 11.674 -2.405 -3.560 1.00 52.62 182 ARG A N 1
ATOM 1482 C CA . ARG A 1 182 ? 12.602 -2.868 -4.606 1.00 52.62 182 ARG A CA 1
ATOM 1483 C C . ARG A 1 182 ? 13.485 -3.937 -3.968 1.00 52.62 182 ARG A C 1
ATOM 1485 O O . ARG A 1 182 ? 14.157 -3.655 -2.972 1.00 52.62 182 ARG A O 1
ATOM 1492 N N . PHE A 1 183 ? 13.470 -5.152 -4.502 1.00 61.62 183 PHE A N 1
ATOM 1493 C CA . PHE A 1 183 ? 14.434 -6.164 -4.092 1.00 61.62 183 PHE A CA 1
ATOM 1494 C C . PHE A 1 183 ? 15.778 -5.805 -4.721 1.00 61.62 183 PHE A C 1
ATOM 1496 O O . PHE A 1 183 ? 15.856 -5.484 -5.907 1.00 61.62 183 PHE A O 1
ATOM 1503 N N . SER A 1 184 ? 16.858 -5.840 -3.938 1.00 64.88 184 SER A N 1
ATOM 1504 C CA . SER A 1 184 ? 18.190 -5.654 -4.508 1.00 64.88 184 SER A CA 1
ATOM 1505 C C . SER A 1 184 ? 18.426 -6.716 -5.583 1.00 64.88 184 SER A C 1
ATOM 1507 O O . SER A 1 184 ? 18.150 -7.896 -5.380 1.00 64.88 184 SER A O 1
ATOM 1509 N N . ILE A 1 185 ? 18.916 -6.292 -6.746 1.00 79.88 185 ILE A N 1
ATOM 1510 C CA . ILE A 1 185 ? 19.346 -7.205 -7.804 1.00 79.88 185 ILE A CA 1
ATOM 1511 C C . ILE A 1 185 ? 20.724 -7.735 -7.382 1.00 79.88 185 ILE A C 1
ATOM 1513 O O . ILE A 1 185 ? 21.650 -6.929 -7.239 1.00 79.88 185 ILE A O 1
ATOM 1517 N N . PRO A 1 186 ? 20.901 -9.051 -7.155 1.00 77.81 186 PRO A N 1
ATOM 1518 C CA . PRO A 1 186 ? 22.207 -9.605 -6.813 1.00 77.81 186 PRO A CA 1
ATOM 1519 C C . PRO A 1 186 ? 23.251 -9.261 -7.881 1.00 77.81 186 PRO A C 1
ATOM 1521 O O . PRO A 1 186 ? 22.946 -9.274 -9.071 1.00 77.81 186 PRO A O 1
ATOM 1524 N N . THR A 1 187 ? 24.503 -9.013 -7.488 1.00 80.19 187 THR A N 1
ATOM 1525 C CA . THR A 1 187 ? 25.578 -8.636 -8.428 1.00 80.19 187 THR A CA 1
ATOM 1526 C C . THR A 1 187 ? 25.766 -9.659 -9.555 1.00 80.19 187 THR A C 1
ATOM 1528 O O . THR A 1 187 ? 26.021 -9.278 -10.697 1.00 80.19 187 THR A O 1
ATOM 1531 N N . SER A 1 188 ? 25.595 -10.953 -9.260 1.00 84.00 188 SER A N 1
ATOM 1532 C CA . SER A 1 188 ? 25.643 -12.034 -10.253 1.00 84.00 188 SER A CA 1
ATOM 1533 C C . SER A 1 188 ? 24.519 -11.930 -11.283 1.00 84.00 188 SER A C 1
ATOM 1535 O O . SER A 1 188 ? 24.784 -12.046 -12.479 1.00 84.00 188 SER A O 1
ATOM 1537 N N . LEU A 1 189 ? 23.292 -11.650 -10.831 1.00 88.75 189 LEU A N 1
ATOM 1538 C CA . LEU A 1 189 ? 22.144 -11.420 -11.702 1.00 88.75 189 LEU A CA 1
ATOM 1539 C C . LEU A 1 189 ? 22.344 -10.146 -12.527 1.00 88.75 189 LEU A C 1
ATOM 1541 O O . LEU A 1 189 ? 22.176 -10.180 -13.735 1.00 88.75 189 LEU A O 1
ATOM 1545 N N . MET A 1 190 ? 22.789 -9.047 -11.914 1.00 88.44 190 MET A N 1
ATOM 1546 C CA . MET A 1 190 ? 23.043 -7.788 -12.623 1.00 88.44 190 MET A CA 1
ATOM 1547 C C . MET A 1 190 ? 24.081 -7.950 -13.744 1.00 88.44 190 MET A C 1
ATOM 1549 O O . MET A 1 190 ? 23.893 -7.403 -14.829 1.00 88.44 190 MET A O 1
ATOM 1553 N N . ARG A 1 191 ? 25.154 -8.720 -13.509 1.00 89.12 191 ARG A N 1
ATOM 1554 C CA . ARG A 1 191 ? 26.133 -9.064 -14.550 1.00 89.12 191 ARG A CA 1
ATOM 1555 C C . ARG A 1 191 ? 25.490 -9.885 -15.668 1.00 89.12 191 ARG A C 1
ATOM 1557 O O . ARG A 1 191 ? 25.617 -9.502 -16.824 1.00 89.12 191 ARG A O 1
ATOM 1564 N N . ARG A 1 192 ? 24.759 -10.947 -15.319 1.00 93.62 192 ARG A N 1
ATOM 1565 C CA . ARG A 1 192 ? 24.098 -11.825 -16.293 1.00 93.62 192 ARG A CA 1
ATOM 1566 C C . ARG A 1 192 ? 23.075 -11.081 -17.151 1.00 93.62 192 ARG A C 1
ATOM 1568 O O . ARG A 1 192 ? 23.032 -11.292 -18.353 1.00 93.62 192 ARG A O 1
ATOM 1575 N N . ILE A 1 193 ? 22.295 -10.177 -16.556 1.00 95.69 193 ILE A N 1
ATOM 1576 C CA . ILE A 1 193 ? 21.367 -9.304 -17.285 1.00 95.69 193 ILE A CA 1
ATOM 1577 C C . ILE A 1 193 ? 22.142 -8.471 -18.312 1.00 95.69 193 ILE A C 1
ATOM 1579 O O . ILE A 1 193 ? 21.774 -8.433 -19.482 1.00 95.69 193 ILE A O 1
ATOM 1583 N N . LYS A 1 194 ? 23.241 -7.827 -17.898 1.00 95.00 194 LYS A N 1
ATOM 1584 C CA . LYS A 1 194 ? 24.050 -7.005 -18.804 1.00 95.00 194 LYS A CA 1
ATOM 1585 C C . LYS A 1 194 ? 24.675 -7.808 -19.948 1.00 95.00 194 LYS A C 1
ATOM 1587 O O . LYS A 1 194 ? 24.685 -7.319 -21.071 1.00 95.00 194 LYS A O 1
ATOM 1592 N N . GLU A 1 195 ? 25.154 -9.018 -19.671 1.00 95.31 195 GLU A N 1
ATOM 1593 C CA . GLU A 1 195 ? 25.690 -9.944 -20.677 1.00 95.31 195 GLU A CA 1
ATOM 1594 C C . GLU A 1 195 ? 24.603 -10.404 -21.660 1.00 95.31 195 GLU A C 1
ATOM 1596 O O . GLU A 1 195 ? 24.823 -10.352 -22.867 1.00 95.31 195 GLU A O 1
ATOM 1601 N N . LEU A 1 196 ? 23.415 -10.772 -21.161 1.00 96.69 196 LEU A N 1
ATOM 1602 C CA . LEU A 1 196 ? 22.287 -11.231 -21.980 1.00 96.69 196 LEU A CA 1
ATOM 1603 C C . LEU A 1 196 ? 21.781 -10.156 -22.952 1.00 96.69 196 LEU A C 1
ATOM 1605 O O . LEU A 1 196 ? 21.378 -10.474 -24.067 1.00 96.69 196 LEU A O 1
ATOM 1609 N N . PHE A 1 197 ? 21.811 -8.889 -22.538 1.00 96.25 197 PHE A N 1
ATOM 1610 C CA . PHE A 1 197 ? 21.473 -7.737 -23.383 1.00 96.25 197 PHE A CA 1
ATOM 1611 C C . PHE A 1 197 ? 22.700 -7.129 -24.089 1.00 96.25 197 PHE A C 1
ATOM 1613 O O . PHE A 1 197 ? 22.646 -5.996 -24.568 1.00 96.25 197 PHE A O 1
ATOM 1620 N N . GLU A 1 198 ? 23.826 -7.847 -24.115 1.00 96.38 198 GLU A N 1
ATOM 1621 C CA . GLU A 1 198 ? 25.083 -7.450 -24.758 1.00 96.38 198 GLU A CA 1
ATOM 1622 C C . GLU A 1 198 ? 25.571 -6.031 -24.422 1.00 96.38 198 GLU A C 1
ATOM 1624 O O . GLU A 1 198 ? 26.189 -5.365 -25.256 1.00 96.38 198 GLU A O 1
ATOM 1629 N N . TYR A 1 199 ? 25.292 -5.542 -23.213 1.00 96.44 199 TYR A N 1
ATOM 1630 C CA . TYR A 1 199 ? 25.610 -4.175 -22.796 1.00 96.44 199 TYR A CA 1
ATOM 1631 C C . TYR A 1 199 ? 25.070 -3.109 -23.765 1.00 96.44 199 TYR A C 1
ATOM 1633 O O . TYR A 1 199 ? 25.735 -2.107 -24.025 1.00 96.44 199 TYR A O 1
ATOM 1641 N N . THR A 1 200 ? 23.874 -3.321 -24.311 1.00 95.94 200 THR A N 1
ATOM 1642 C CA . THR A 1 200 ? 23.247 -2.403 -25.268 1.00 95.94 200 THR A CA 1
ATOM 1643 C C . THR A 1 200 ? 22.088 -1.656 -24.612 1.00 95.94 200 THR A C 1
ATOM 1645 O O . THR A 1 200 ? 21.209 -2.273 -24.013 1.00 95.94 200 THR A O 1
ATOM 1648 N N . ASP A 1 201 ? 22.083 -0.324 -24.700 1.00 95.38 201 ASP A N 1
ATOM 1649 C CA . ASP A 1 201 ? 20.965 0.503 -24.234 1.00 95.38 201 ASP A CA 1
ATOM 1650 C C . ASP A 1 201 ? 19.722 0.262 -25.101 1.00 95.38 201 ASP A C 1
ATOM 1652 O O . ASP A 1 201 ? 19.750 0.383 -26.329 1.00 95.38 201 ASP A O 1
ATOM 1656 N N . ALA A 1 202 ? 18.602 -0.047 -24.451 1.00 96.50 202 ALA A N 1
ATOM 1657 C CA . ALA A 1 202 ? 17.357 -0.374 -25.122 1.00 96.50 202 ALA A CA 1
ATOM 1658 C C . ALA A 1 202 ? 16.699 0.843 -25.780 1.00 96.50 202 ALA A C 1
ATOM 1660 O O . ALA A 1 202 ? 15.841 0.648 -26.629 1.00 96.50 202 ALA A O 1
ATOM 1661 N N . CYS A 1 203 ? 17.081 2.080 -25.455 1.00 95.94 203 CYS A N 1
ATOM 1662 C CA . CYS A 1 203 ? 16.516 3.276 -26.076 1.00 95.94 203 CYS A CA 1
ATOM 1663 C C . CYS A 1 203 ? 17.160 3.534 -27.444 1.00 95.94 203 CYS A C 1
ATOM 1665 O O . CYS A 1 203 ? 16.498 3.420 -28.478 1.00 95.94 203 CYS A O 1
ATOM 1667 N N . PHE A 1 204 ? 18.473 3.754 -27.470 1.00 94.44 204 PHE A N 1
ATOM 1668 C CA . PHE A 1 204 ? 19.224 4.204 -28.642 1.00 94.44 204 PHE A CA 1
ATOM 1669 C C . PHE A 1 204 ? 20.036 3.103 -29.343 1.00 94.44 204 PHE A C 1
ATOM 1671 O O . PHE A 1 204 ? 20.657 3.385 -30.362 1.00 94.44 204 PHE A O 1
ATOM 1678 N N . ASN A 1 205 ? 20.012 1.854 -28.853 1.00 94.69 205 ASN A N 1
ATOM 1679 C CA . ASN A 1 205 ? 20.827 0.735 -29.364 1.00 94.69 205 ASN A CA 1
ATOM 1680 C C . ASN A 1 205 ? 22.344 0.984 -29.292 1.00 94.69 205 ASN A C 1
ATOM 1682 O O . ASN A 1 205 ? 23.118 0.381 -30.035 1.00 94.69 205 ASN A O 1
ATOM 1686 N N . GLU A 1 206 ? 22.788 1.868 -28.401 1.00 94.38 206 GLU A N 1
ATOM 1687 C CA . GLU A 1 206 ? 24.209 2.119 -28.197 1.00 94.38 206 GLU A CA 1
ATOM 1688 C C . GLU A 1 206 ? 24.818 1.012 -27.328 1.00 94.38 206 GLU A C 1
ATOM 1690 O O . GLU A 1 206 ? 24.316 0.711 -26.240 1.00 94.38 206 GLU A O 1
ATOM 1695 N N . LYS A 1 207 ? 25.905 0.403 -27.812 1.00 95.19 207 LYS A N 1
ATOM 1696 C CA . LYS A 1 207 ? 26.646 -0.644 -27.102 1.00 95.19 207 LYS A CA 1
ATOM 1697 C C . LYS A 1 207 ? 27.738 -0.024 -26.236 1.00 95.19 207 LYS A C 1
ATOM 1699 O O . LYS A 1 207 ? 28.560 0.753 -26.713 1.00 95.19 207 LYS A O 1
ATOM 1704 N N . TYR A 1 208 ? 27.780 -0.414 -24.969 1.00 94.31 208 TYR A N 1
ATOM 1705 C CA . TYR A 1 208 ? 28.752 0.064 -23.991 1.00 94.31 208 TYR A CA 1
ATOM 1706 C C . TYR A 1 208 ? 29.739 -1.043 -23.602 1.00 94.31 208 TYR A C 1
ATOM 1708 O O . TYR A 1 208 ? 29.456 -2.233 -23.701 1.00 94.31 208 TYR A O 1
ATOM 1716 N N . GLY A 1 209 ? 30.914 -0.653 -23.103 1.00 91.06 209 GLY A N 1
ATOM 1717 C CA . GLY A 1 209 ? 31.888 -1.606 -22.565 1.00 91.06 209 GLY A CA 1
ATOM 1718 C C . GLY A 1 209 ? 31.405 -2.285 -21.275 1.00 91.06 209 GLY A C 1
ATOM 1719 O O . GLY A 1 209 ? 30.668 -1.690 -20.487 1.00 91.06 209 GLY A O 1
ATOM 1720 N N . ALA A 1 210 ? 31.893 -3.502 -21.009 1.00 83.69 210 ALA A N 1
ATOM 1721 C CA . ALA A 1 210 ? 31.449 -4.339 -19.886 1.00 83.69 210 ALA A CA 1
ATOM 1722 C C . ALA A 1 210 ? 31.598 -3.695 -18.487 1.00 83.69 210 ALA A C 1
ATOM 1724 O O . ALA A 1 210 ? 30.855 -4.023 -17.562 1.00 83.69 210 ALA A O 1
ATOM 1725 N N . GLY A 1 211 ? 32.529 -2.745 -18.334 1.00 77.62 211 GLY A N 1
ATOM 1726 C CA . GLY A 1 211 ? 32.751 -1.975 -17.102 1.00 77.62 211 GLY A CA 1
ATOM 1727 C C . GLY A 1 211 ? 31.940 -0.678 -16.988 1.00 77.62 211 GLY A C 1
ATOM 1728 O O . GLY A 1 211 ? 32.117 0.069 -16.025 1.00 77.62 211 GLY A O 1
ATOM 1729 N N . SER A 1 212 ? 31.075 -0.371 -17.959 1.00 83.88 212 SER A N 1
ATOM 1730 C CA . SER A 1 212 ? 30.332 0.888 -17.988 1.00 83.88 212 SER A CA 1
ATOM 1731 C C . SER A 1 212 ? 29.340 0.994 -16.827 1.00 83.88 212 SER A C 1
ATOM 1733 O O . SER A 1 212 ? 28.463 0.144 -16.628 1.00 83.88 212 SER A O 1
ATOM 1735 N N . LYS A 1 213 ? 29.448 2.101 -16.085 1.00 83.38 213 LYS A N 1
ATOM 1736 C CA . LYS A 1 213 ? 28.479 2.517 -15.058 1.00 83.38 213 LYS A CA 1
ATOM 1737 C C . LYS A 1 213 ? 27.289 3.283 -15.646 1.00 83.38 213 LYS A C 1
ATOM 1739 O O . LYS A 1 213 ? 26.371 3.631 -14.908 1.00 83.38 213 LYS A O 1
ATOM 1744 N N . ASN A 1 214 ? 27.302 3.547 -16.954 1.00 87.12 214 ASN A N 1
ATOM 1745 C CA . ASN A 1 214 ? 26.243 4.309 -17.611 1.00 87.12 214 ASN A CA 1
ATOM 1746 C C . ASN A 1 214 ? 24.987 3.461 -17.817 1.00 87.12 214 ASN A C 1
ATOM 1748 O O . ASN A 1 214 ? 23.899 4.023 -17.807 1.00 87.12 214 ASN A O 1
ATOM 1752 N N . LEU A 1 215 ? 25.132 2.133 -17.929 1.00 92.75 215 LEU A N 1
ATOM 1753 C CA . LEU A 1 215 ? 24.018 1.196 -18.072 1.00 92.75 215 LEU A CA 1
ATOM 1754 C C . LEU A 1 215 ? 23.450 0.754 -16.723 1.00 92.75 215 LEU A C 1
ATOM 1756 O O . LEU A 1 215 ? 24.143 0.144 -15.895 1.00 92.75 215 LEU A O 1
ATOM 1760 N N . VAL A 1 216 ? 22.159 1.008 -16.574 1.00 92.69 216 VAL A N 1
ATOM 1761 C CA . VAL A 1 216 ? 21.292 0.670 -15.453 1.00 92.69 216 VAL A CA 1
ATOM 1762 C C . VAL A 1 216 ? 20.371 -0.472 -15.876 1.00 92.69 216 VAL A C 1
ATOM 1764 O O . VAL A 1 216 ? 19.868 -0.500 -16.998 1.00 92.69 216 VAL A O 1
ATOM 1767 N N . VAL A 1 217 ? 20.170 -1.428 -14.971 1.00 93.81 217 VAL A N 1
ATOM 1768 C CA . VAL A 1 217 ? 19.138 -2.460 -15.113 1.00 93.81 217 VAL A CA 1
ATOM 1769 C C . VAL A 1 217 ? 17.847 -1.899 -14.534 1.00 93.81 217 VAL A C 1
ATOM 1771 O O . VAL A 1 217 ? 17.816 -1.574 -13.347 1.00 93.81 217 VAL A O 1
ATOM 1774 N N . ASP A 1 218 ? 16.808 -1.799 -15.354 1.00 93.62 218 ASP A N 1
ATOM 1775 C CA . ASP A 1 218 ? 15.502 -1.287 -14.942 1.00 93.62 218 ASP A CA 1
ATOM 1776 C C . ASP A 1 218 ? 14.378 -2.277 -15.281 1.00 93.62 218 ASP A C 1
ATOM 1778 O O . ASP A 1 218 ? 14.485 -3.082 -16.211 1.00 93.62 218 ASP A O 1
ATOM 1782 N N . HIS A 1 219 ? 13.292 -2.238 -14.512 1.00 93.00 219 HIS A N 1
ATOM 1783 C CA . HIS A 1 219 ? 12.130 -3.113 -14.690 1.00 93.00 219 HIS A CA 1
ATOM 1784 C C . HIS A 1 219 ? 11.241 -2.636 -15.821 1.00 93.00 219 HIS A C 1
ATOM 1786 O O . HIS A 1 219 ? 10.846 -1.477 -15.820 1.00 93.00 219 HIS A O 1
ATOM 1792 N N . LYS A 1 220 ? 10.819 -3.515 -16.734 1.00 95.12 220 LYS A N 1
ATOM 1793 C CA . LYS A 1 220 ? 9.840 -3.171 -17.782 1.00 95.12 220 LYS A CA 1
ATOM 1794 C C . LYS A 1 220 ? 8.554 -2.585 -17.198 1.00 95.12 220 LYS A C 1
ATOM 1796 O O . LYS A 1 220 ? 8.178 -1.466 -17.556 1.00 95.12 220 LYS A O 1
ATOM 1801 N N . PHE A 1 221 ? 7.962 -3.255 -16.208 1.00 92.56 221 PHE A N 1
ATOM 1802 C CA . PHE A 1 221 ? 6.833 -2.710 -15.460 1.00 92.56 221 PHE A CA 1
ATOM 1803 C C . PHE A 1 221 ? 7.292 -1.641 -14.451 1.00 92.56 221 PHE A C 1
ATOM 1805 O O . PHE A 1 221 ? 8.023 -1.964 -13.510 1.00 92.56 221 PHE A O 1
ATOM 1812 N N . PRO A 1 222 ? 6.879 -0.367 -14.603 1.00 87.62 222 PRO A N 1
ATOM 1813 C CA . PRO A 1 222 ? 7.430 0.726 -13.813 1.00 87.62 222 PRO A CA 1
ATOM 1814 C C . PRO A 1 222 ? 7.033 0.624 -12.342 1.00 87.62 222 PRO A C 1
ATOM 1816 O O . PRO A 1 222 ? 5.858 0.464 -12.007 1.00 87.62 222 PRO A O 1
ATOM 1819 N N . SER A 1 223 ? 8.000 0.844 -11.448 1.00 78.50 223 SER A N 1
ATOM 1820 C CA . SER A 1 223 ? 7.768 0.734 -10.003 1.00 78.50 223 SER A CA 1
ATOM 1821 C C . SER A 1 223 ? 6.733 1.712 -9.453 1.00 78.50 223 SER A C 1
ATOM 1823 O O . SER A 1 223 ? 6.152 1.470 -8.402 1.00 78.50 223 SER A O 1
ATOM 1825 N N . THR A 1 224 ? 6.452 2.801 -10.171 1.00 74.62 224 THR A N 1
ATOM 1826 C CA . THR A 1 224 ? 5.365 3.737 -9.842 1.00 74.62 224 THR A CA 1
ATOM 1827 C C . THR A 1 224 ? 3.975 3.100 -9.905 1.00 74.62 224 THR A C 1
ATOM 1829 O O . THR A 1 224 ? 3.029 3.678 -9.372 1.00 74.62 224 THR A O 1
ATOM 1832 N N . ARG A 1 225 ? 3.843 1.930 -10.541 1.00 75.81 225 ARG A N 1
ATOM 1833 C CA . ARG A 1 225 ? 2.595 1.171 -10.668 1.00 75.81 225 ARG A CA 1
ATOM 1834 C C . ARG A 1 225 ? 2.545 -0.076 -9.790 1.00 75.81 225 ARG A C 1
ATOM 1836 O O . ARG A 1 225 ? 1.526 -0.754 -9.797 1.00 75.81 225 ARG A O 1
ATOM 1843 N N . TRP A 1 226 ? 3.576 -0.385 -9.009 1.00 71.94 226 TRP A N 1
ATOM 1844 C CA . TRP A 1 226 ? 3.552 -1.558 -8.134 1.00 71.94 226 TRP A CA 1
ATOM 1845 C C . TRP A 1 226 ? 2.658 -1.313 -6.914 1.00 71.94 226 TRP A C 1
ATOM 1847 O O . TRP A 1 226 ? 2.915 -0.410 -6.123 1.00 71.94 226 TRP A O 1
ATOM 1857 N N . VAL A 1 227 ? 1.630 -2.145 -6.735 1.00 56.38 227 VAL A N 1
ATOM 1858 C CA . VAL A 1 227 ? 0.830 -2.185 -5.492 1.00 56.38 227 VAL A CA 1
ATOM 1859 C C . VAL A 1 227 ? 1.366 -3.241 -4.527 1.00 56.38 227 VAL A C 1
ATOM 1861 O O . VAL A 1 227 ? 1.504 -2.968 -3.338 1.00 56.38 227 VAL A O 1
ATOM 1864 N N . VAL A 1 228 ? 1.751 -4.410 -5.047 1.00 53.59 228 VAL A N 1
ATOM 1865 C CA . VAL A 1 228 ? 2.236 -5.560 -4.257 1.00 53.59 228 VAL A CA 1
ATOM 1866 C C . VAL A 1 228 ? 3.762 -5.522 -4.040 1.00 53.59 228 VAL A C 1
ATOM 1868 O O . VAL A 1 228 ? 4.318 -6.345 -3.319 1.00 53.59 228 VAL A O 1
ATOM 1871 N N . GLY A 1 229 ? 4.447 -4.522 -4.605 1.00 59.62 229 GLY A N 1
ATOM 1872 C CA . GLY A 1 229 ? 5.908 -4.465 -4.641 1.00 59.62 229 GLY A CA 1
ATOM 1873 C C . GLY A 1 229 ? 6.491 -5.303 -5.772 1.00 59.62 229 GLY A C 1
ATOM 1874 O O . GLY A 1 229 ? 5.793 -5.676 -6.712 1.00 59.62 229 GLY A O 1
ATOM 1875 N N . GLU A 1 230 ? 7.791 -5.556 -5.699 1.00 66.94 230 GLU A N 1
ATOM 1876 C CA . GLU A 1 230 ? 8.496 -6.360 -6.689 1.00 66.94 230 GLU A CA 1
ATOM 1877 C C . GLU A 1 230 ? 8.501 -7.844 -6.289 1.00 66.94 230 GLU A C 1
ATOM 1879 O O . GLU A 1 230 ? 8.616 -8.155 -5.111 1.00 66.94 230 GLU A O 1
ATOM 1884 N N . ASN A 1 231 ? 8.462 -8.779 -7.240 1.00 67.81 231 ASN A N 1
ATOM 1885 C CA . ASN A 1 231 ? 8.834 -10.168 -6.942 1.00 67.81 231 ASN A CA 1
ATOM 1886 C C . ASN A 1 231 ? 10.352 -10.267 -6.680 1.00 67.81 231 ASN A C 1
ATOM 1888 O O . ASN A 1 231 ? 11.111 -9.555 -7.351 1.00 67.81 231 ASN A O 1
ATOM 1892 N N . PRO A 1 232 ? 10.829 -11.154 -5.781 1.00 71.25 232 PRO A N 1
ATOM 1893 C CA . PRO A 1 232 ? 12.256 -11.312 -5.513 1.00 71.25 232 PRO A CA 1
ATOM 1894 C C . PRO A 1 232 ? 13.097 -11.555 -6.775 1.00 71.25 232 PRO A C 1
ATOM 1896 O O . PRO A 1 232 ? 12.670 -12.212 -7.724 1.00 71.25 232 PRO A O 1
ATOM 1899 N N . ASN A 1 233 ? 14.318 -11.019 -6.768 1.00 79.19 233 ASN A N 1
ATOM 1900 C CA . ASN A 1 233 ? 15.288 -11.155 -7.852 1.00 79.19 233 ASN A CA 1
ATOM 1901 C C . ASN A 1 233 ? 16.233 -12.322 -7.583 1.00 79.19 233 ASN A C 1
ATOM 1903 O O . ASN A 1 233 ? 17.245 -12.166 -6.895 1.00 79.19 233 ASN A O 1
ATOM 1907 N N . PHE A 1 234 ? 15.909 -13.497 -8.116 1.00 74.25 234 PHE A N 1
ATOM 1908 C CA . PHE A 1 234 ? 16.736 -14.685 -7.935 1.00 74.25 234 PHE A CA 1
ATOM 1909 C C . PHE A 1 234 ? 17.875 -14.732 -8.957 1.00 74.25 234 PHE A C 1
ATOM 1911 O O . PHE A 1 234 ? 17.671 -14.529 -10.150 1.00 74.25 234 PHE A O 1
ATOM 1918 N N . ALA A 1 235 ? 19.085 -15.083 -8.516 1.00 76.69 235 ALA A N 1
ATOM 1919 C CA . ALA A 1 235 ? 20.210 -15.306 -9.432 1.00 76.69 235 ALA A CA 1
ATOM 1920 C C . ALA A 1 235 ? 19.952 -16.452 -10.435 1.00 76.69 235 ALA A C 1
ATOM 1922 O O . ALA A 1 235 ? 20.594 -16.514 -11.482 1.00 76.69 235 ALA A O 1
ATOM 1923 N N . SER A 1 236 ? 18.999 -17.332 -10.114 1.00 78.81 236 SER A N 1
ATOM 1924 C CA . SER A 1 236 ? 18.565 -18.467 -10.923 1.00 78.81 236 SER A CA 1
ATOM 1925 C C . SER A 1 236 ? 17.508 -18.135 -11.982 1.00 78.81 236 SER A C 1
ATOM 1927 O O . SER A 1 236 ? 17.113 -19.055 -12.687 1.00 78.81 236 SER A O 1
ATOM 1929 N N . MET A 1 237 ? 17.049 -16.879 -12.113 1.00 86.56 237 MET A N 1
ATOM 1930 C CA . MET A 1 237 ? 16.077 -16.494 -13.155 1.00 86.56 237 MET A CA 1
ATOM 1931 C C . MET A 1 237 ? 16.548 -16.957 -14.538 1.00 86.56 237 MET A C 1
ATOM 1933 O O . MET A 1 237 ? 17.710 -16.785 -14.877 1.00 86.56 237 MET A O 1
ATOM 1937 N N . THR A 1 238 ? 15.686 -17.544 -15.347 1.00 93.62 238 THR A N 1
ATOM 1938 C CA . THR A 1 238 ? 15.967 -17.938 -16.734 1.00 93.62 238 THR A CA 1
ATOM 1939 C C . THR A 1 238 ? 16.155 -16.716 -17.639 1.00 93.62 238 THR A C 1
ATOM 1941 O O . THR A 1 238 ? 15.818 -15.590 -17.271 1.00 93.62 238 THR A O 1
ATOM 1944 N N . ASP A 1 239 ? 16.709 -16.918 -18.836 1.00 95.75 239 ASP A N 1
ATOM 1945 C CA . ASP A 1 239 ? 16.897 -15.821 -19.795 1.00 95.75 239 ASP A CA 1
ATOM 1946 C C . ASP A 1 239 ? 15.555 -15.217 -20.237 1.00 95.75 239 ASP A C 1
ATOM 1948 O O . ASP A 1 239 ? 15.463 -14.004 -20.417 1.00 95.75 239 ASP A O 1
ATOM 1952 N N . ASP A 1 240 ? 14.502 -16.032 -20.334 1.00 94.69 240 ASP A N 1
ATOM 1953 C CA . ASP A 1 240 ? 13.152 -15.573 -20.670 1.00 94.69 240 ASP A CA 1
ATOM 1954 C C . ASP A 1 240 ? 12.520 -14.765 -19.529 1.00 94.69 240 ASP A C 1
ATOM 1956 O O . ASP A 1 240 ? 11.930 -13.711 -19.770 1.00 94.69 240 ASP A O 1
ATOM 1960 N N . GLU A 1 241 ? 12.705 -15.184 -18.272 1.00 90.50 241 GLU A N 1
ATOM 1961 C CA . GLU A 1 241 ? 12.293 -14.396 -17.101 1.00 90.50 241 GLU A CA 1
ATOM 1962 C C . GLU A 1 241 ? 13.056 -13.068 -17.005 1.00 90.50 241 GLU A C 1
ATOM 1964 O O . GLU A 1 241 ? 12.492 -12.044 -16.619 1.00 90.50 241 GLU A O 1
ATOM 1969 N N . ILE A 1 242 ? 14.344 -13.053 -17.366 1.00 94.50 242 ILE A N 1
ATOM 1970 C CA . ILE A 1 242 ? 15.127 -11.815 -17.421 1.00 94.50 242 ILE A CA 1
ATOM 1971 C C . ILE A 1 242 ? 14.589 -10.897 -18.521 1.00 94.50 242 ILE A C 1
ATOM 1973 O O . ILE A 1 242 ? 14.370 -9.710 -18.269 1.00 94.50 242 ILE A O 1
ATOM 1977 N N . LYS A 1 243 ? 14.365 -11.432 -19.726 1.00 95.38 243 LYS A N 1
ATOM 1978 C CA . LYS A 1 243 ? 13.866 -10.671 -20.877 1.00 95.38 243 LYS A CA 1
ATOM 1979 C C . LYS A 1 243 ? 12.462 -10.131 -20.651 1.00 95.38 243 LYS A C 1
ATOM 1981 O O . LYS A 1 243 ? 12.175 -9.038 -21.125 1.00 95.38 243 LYS A O 1
ATOM 1986 N N . SER A 1 244 ? 11.596 -10.840 -19.932 1.00 92.81 244 SER A N 1
ATOM 1987 C CA . SER A 1 244 ? 10.255 -10.344 -19.606 1.00 92.81 244 SER A CA 1
ATOM 1988 C C . SER A 1 244 ? 10.271 -9.284 -18.502 1.00 92.81 244 SER A C 1
ATOM 1990 O O . SER A 1 244 ? 9.486 -8.341 -18.550 1.00 92.81 244 SER A O 1
ATOM 1992 N N . LYS A 1 245 ? 11.187 -9.384 -17.531 1.00 93.06 245 LYS A N 1
ATOM 1993 C CA . LYS A 1 245 ? 11.205 -8.493 -16.361 1.00 93.06 245 LYS A CA 1
ATOM 1994 C C . LYS A 1 245 ? 12.024 -7.216 -16.558 1.00 93.06 245 LYS A C 1
ATOM 1996 O O . LYS A 1 245 ? 11.647 -6.170 -16.023 1.00 93.06 245 LYS A O 1
ATOM 2001 N N . PHE A 1 246 ? 13.135 -7.273 -17.291 1.00 96.12 246 PHE A N 1
ATOM 2002 C CA . PHE A 1 246 ? 14.147 -6.212 -17.305 1.00 96.12 246 PHE A CA 1
ATOM 2003 C C . PHE A 1 246 ? 14.440 -5.647 -18.693 1.00 96.12 246 PHE A C 1
ATOM 2005 O O . PHE A 1 246 ? 14.230 -6.289 -19.717 1.00 96.12 246 PHE A O 1
ATOM 2012 N N . GLN A 1 247 ? 14.991 -4.438 -18.706 1.00 96.94 247 GLN A N 1
ATOM 2013 C CA . GLN A 1 247 ? 15.634 -3.814 -19.858 1.00 96.94 247 GLN A CA 1
ATOM 2014 C C . GLN A 1 247 ? 16.873 -3.032 -19.397 1.00 96.94 247 GLN A C 1
ATOM 2016 O O . GLN A 1 247 ? 16.977 -2.650 -18.227 1.00 96.94 247 GLN A O 1
ATOM 2021 N N . LEU A 1 248 ? 17.818 -2.791 -20.307 1.00 97.12 248 LEU A N 1
ATOM 2022 C CA . LEU A 1 248 ? 18.970 -1.932 -20.040 1.00 97.12 248 LEU A CA 1
ATOM 2023 C C . LEU A 1 248 ? 18.700 -0.513 -20.514 1.00 97.12 248 LEU A C 1
ATOM 2025 O O . LEU A 1 248 ? 18.327 -0.311 -21.665 1.00 97.12 248 LEU A O 1
ATOM 2029 N N . LEU A 1 249 ? 18.942 0.462 -19.645 1.00 96.56 249 LEU A N 1
ATOM 2030 C CA . LEU A 1 249 ? 18.821 1.880 -19.964 1.00 96.56 249 LEU A CA 1
ATOM 2031 C C . LEU A 1 249 ? 20.057 2.636 -19.498 1.00 96.56 249 LEU A C 1
ATOM 2033 O O . LEU A 1 249 ? 20.654 2.302 -18.475 1.00 96.56 249 LEU A O 1
ATOM 2037 N N . THR A 1 250 ? 20.427 3.702 -20.192 1.00 95.06 250 THR A N 1
ATOM 2038 C CA . THR A 1 250 ? 21.298 4.720 -19.600 1.00 95.06 250 THR A CA 1
ATOM 2039 C C . THR A 1 250 ? 20.625 5.400 -18.402 1.00 95.06 250 THR A C 1
ATOM 2041 O O . THR A 1 250 ? 19.399 5.422 -18.284 1.00 95.06 250 THR A O 1
ATOM 2044 N N . GLN A 1 251 ? 21.403 6.051 -17.534 1.00 89.56 251 GLN A N 1
ATOM 2045 C CA . GLN A 1 251 ? 20.830 6.884 -16.462 1.00 89.56 251 GLN A CA 1
ATOM 2046 C C . GLN A 1 251 ? 19.862 7.958 -16.997 1.00 89.56 251 GLN A C 1
ATOM 2048 O O . GLN A 1 251 ? 18.829 8.229 -16.384 1.00 89.56 251 GLN A O 1
ATOM 2053 N N . GLN A 1 252 ? 20.168 8.546 -18.158 1.00 91.62 252 GLN A N 1
ATOM 2054 C CA . GLN A 1 252 ? 19.336 9.570 -18.786 1.00 91.62 252 GLN A CA 1
ATOM 2055 C C . GLN A 1 252 ? 18.016 8.996 -19.316 1.00 91.62 252 GLN A C 1
ATOM 2057 O O . GLN A 1 252 ? 16.952 9.558 -19.050 1.00 91.62 252 GLN A O 1
ATOM 2062 N N . THR A 1 253 ? 18.070 7.878 -20.040 1.00 94.06 253 THR A N 1
ATOM 2063 C CA . THR A 1 253 ? 16.881 7.235 -20.625 1.00 94.06 253 THR A CA 1
ATOM 2064 C C . THR A 1 253 ? 16.013 6.570 -19.558 1.00 94.06 253 THR A C 1
ATOM 2066 O O . THR A 1 253 ? 14.787 6.615 -19.655 1.00 94.06 253 THR A O 1
ATOM 2069 N N . ASN A 1 254 ? 16.613 6.091 -18.464 1.00 93.62 254 ASN A N 1
ATOM 2070 C CA . ASN A 1 254 ? 15.886 5.668 -17.267 1.00 93.62 254 ASN A CA 1
ATOM 2071 C C . ASN A 1 254 ? 15.082 6.822 -16.641 1.00 93.62 254 ASN A C 1
ATOM 2073 O O . ASN A 1 254 ? 13.895 6.681 -16.358 1.00 93.62 254 ASN A O 1
ATOM 2077 N N . LEU A 1 255 ? 15.692 8.002 -16.486 1.00 91.69 255 LEU A N 1
ATOM 2078 C CA . LEU A 1 255 ? 14.992 9.180 -15.963 1.00 91.69 255 LEU A CA 1
ATOM 2079 C C . LEU A 1 255 ? 13.857 9.643 -16.893 1.00 91.69 255 LEU A C 1
ATOM 2081 O O . LEU A 1 255 ? 12.813 10.103 -16.428 1.00 91.69 255 LEU A O 1
ATOM 2085 N N . GLN A 1 256 ? 14.043 9.536 -18.210 1.00 94.94 256 GLN A N 1
ATOM 2086 C CA . GLN A 1 256 ? 12.986 9.834 -19.181 1.00 94.94 256 GLN A CA 1
ATOM 2087 C C . GLN A 1 256 ? 11.813 8.869 -19.026 1.00 94.94 256 GLN A C 1
ATOM 2089 O O . GLN A 1 256 ? 10.678 9.326 -18.880 1.00 94.94 256 GLN A O 1
ATOM 2094 N N . LYS A 1 257 ? 12.084 7.561 -18.961 1.00 94.81 257 LYS A N 1
ATOM 2095 C CA . LYS A 1 257 ? 11.070 6.543 -18.685 1.00 94.81 257 LYS A CA 1
ATOM 2096 C C . LYS A 1 257 ? 10.276 6.865 -17.423 1.00 94.81 257 LYS A C 1
ATOM 2098 O O . LYS A 1 257 ? 9.048 6.899 -17.470 1.00 94.81 257 LYS A O 1
ATOM 2103 N N . GLU A 1 258 ? 10.952 7.162 -16.314 1.00 87.19 258 GLU A N 1
ATOM 2104 C CA . GLU A 1 258 ? 10.291 7.509 -15.051 1.00 87.19 258 GLU A CA 1
ATOM 2105 C C . GLU A 1 258 ? 9.317 8.685 -15.217 1.00 87.19 258 GLU A C 1
ATOM 2107 O O . GLU A 1 258 ? 8.181 8.624 -14.737 1.00 87.19 258 GLU A O 1
ATOM 2112 N N . ARG A 1 259 ? 9.715 9.728 -15.958 1.00 89.81 259 ARG A N 1
ATOM 2113 C CA . ARG A 1 259 ? 8.866 10.897 -16.244 1.00 89.81 259 ARG A CA 1
ATOM 2114 C C . ARG A 1 259 ? 7.651 10.538 -17.100 1.00 89.81 259 ARG A C 1
ATOM 2116 O O . ARG A 1 259 ? 6.539 10.947 -16.759 1.00 89.81 259 ARG A O 1
ATOM 2123 N N . TYR A 1 260 ? 7.831 9.761 -18.169 1.00 95.56 260 TYR A N 1
ATOM 2124 C CA . TYR A 1 260 ? 6.719 9.312 -19.015 1.00 95.56 260 TYR A CA 1
ATOM 2125 C C . TYR A 1 260 ? 5.748 8.415 -18.242 1.00 95.56 260 TYR A C 1
ATOM 2127 O O . TYR A 1 260 ? 4.533 8.619 -18.304 1.00 95.56 260 TYR A O 1
ATOM 2135 N N . CYS A 1 261 ? 6.257 7.471 -17.450 1.00 93.06 261 CYS A N 1
ATOM 2136 C CA . CYS A 1 261 ? 5.431 6.592 -16.627 1.00 93.06 261 CYS A CA 1
ATOM 2137 C C . CYS A 1 261 ? 4.668 7.367 -15.541 1.00 93.06 261 CYS A C 1
ATOM 2139 O O . CYS A 1 261 ? 3.486 7.093 -15.321 1.00 93.06 261 CYS A O 1
ATOM 2141 N N . ALA A 1 262 ? 5.300 8.355 -14.897 1.00 83.19 262 ALA A N 1
ATOM 2142 C CA . ALA A 1 262 ? 4.651 9.214 -13.907 1.00 83.19 262 ALA A CA 1
ATOM 2143 C C . ALA A 1 262 ? 3.533 10.067 -14.527 1.00 83.19 262 ALA A C 1
ATOM 2145 O O . ALA A 1 262 ? 2.429 10.117 -13.983 1.00 83.19 262 ALA A O 1
ATOM 2146 N N . LYS A 1 263 ? 3.786 10.681 -15.692 1.00 89.88 263 LYS A N 1
ATOM 2147 C CA . LYS A 1 263 ? 2.768 11.426 -16.447 1.00 89.88 263 LYS A CA 1
ATOM 2148 C C . LYS A 1 263 ? 1.597 10.515 -16.818 1.00 89.88 263 LYS A C 1
ATOM 2150 O O . LYS A 1 263 ? 0.456 10.858 -16.538 1.00 89.88 263 LYS A O 1
ATOM 2155 N N . CYS A 1 264 ? 1.880 9.326 -17.348 1.00 93.62 264 CYS A N 1
ATOM 2156 C CA . CYS A 1 264 ? 0.869 8.337 -17.720 1.00 93.62 264 CYS A CA 1
ATOM 2157 C C . CYS A 1 264 ? -0.010 7.899 -16.541 1.00 93.62 264 CYS A C 1
ATOM 2159 O O . CYS A 1 264 ? -1.222 7.762 -16.691 1.00 93.62 264 CYS A O 1
ATOM 2161 N N . LEU A 1 265 ? 0.566 7.724 -15.348 1.00 82.06 265 LEU A N 1
ATOM 2162 C CA . LEU A 1 265 ? -0.202 7.398 -14.142 1.00 82.06 265 LEU A CA 1
ATOM 2163 C C . LEU A 1 265 ? -1.175 8.520 -13.737 1.00 82.06 265 LEU A C 1
ATOM 2165 O O . LEU A 1 265 ? -2.251 8.236 -13.211 1.00 82.06 265 LEU A O 1
ATOM 2169 N N . GLN A 1 266 ? -0.802 9.780 -13.972 1.00 81.94 266 GLN A N 1
ATOM 2170 C CA . GLN A 1 266 ? -1.625 10.947 -13.645 1.00 81.94 266 GLN A CA 1
ATOM 2171 C C . GLN A 1 266 ? -2.710 11.211 -14.693 1.00 81.94 266 GLN A C 1
ATOM 2173 O O . GLN A 1 266 ? -3.845 11.507 -14.334 1.00 81.94 266 GLN A O 1
ATOM 2178 N N . THR A 1 267 ? -2.363 11.117 -15.977 1.00 90.81 267 THR A N 1
ATOM 2179 C CA . THR A 1 267 ? -3.229 11.542 -17.088 1.00 90.81 267 THR A CA 1
ATOM 2180 C C . THR A 1 267 ? -4.007 10.398 -17.731 1.00 90.81 267 THR A C 1
ATOM 2182 O O . THR A 1 267 ? -4.929 10.651 -18.501 1.00 90.81 267 THR A O 1
ATOM 2185 N N . GLY A 1 268 ? -3.616 9.145 -17.480 1.00 91.56 268 GLY A N 1
ATOM 2186 C CA . GLY A 1 268 ? -4.125 7.987 -18.216 1.00 91.56 268 GLY A CA 1
ATOM 2187 C C . GLY A 1 268 ? -3.646 7.926 -19.671 1.00 91.56 268 GLY A C 1
ATOM 2188 O O . GLY A 1 268 ? -4.187 7.144 -20.451 1.00 91.56 268 GLY A O 1
ATOM 2189 N N . LYS A 1 269 ? -2.652 8.739 -20.060 1.00 96.19 269 LYS A N 1
ATOM 2190 C CA . LYS A 1 269 ? -2.079 8.756 -21.413 1.00 96.19 269 LYS A CA 1
ATOM 2191 C C . LYS A 1 269 ? -0.680 8.151 -21.429 1.00 96.19 269 LYS A C 1
ATOM 2193 O O . LYS A 1 269 ? 0.212 8.652 -20.747 1.00 96.19 269 LYS A O 1
ATOM 2198 N N . ARG A 1 270 ? -0.499 7.078 -22.202 1.00 96.44 270 ARG A N 1
ATOM 2199 C CA . ARG A 1 270 ? 0.798 6.439 -22.453 1.00 96.44 270 ARG A CA 1
ATOM 2200 C C . ARG A 1 270 ? 1.776 7.453 -23.060 1.00 96.44 270 ARG A C 1
ATOM 2202 O O . ARG A 1 270 ? 1.365 8.459 -23.632 1.00 96.44 270 ARG A O 1
ATOM 2209 N N . GLY A 1 271 ? 3.066 7.224 -22.833 1.00 94.50 271 GLY A N 1
ATOM 2210 C CA . GLY A 1 271 ? 4.114 8.099 -23.353 1.00 94.50 271 GLY A CA 1
ATOM 2211 C C . GLY A 1 271 ? 4.399 7.807 -24.821 1.00 94.50 271 GLY A C 1
ATOM 2212 O O . GLY A 1 271 ? 4.400 6.639 -25.205 1.00 94.50 271 GLY A O 1
ATOM 2213 N N . ASP A 1 272 ? 4.683 8.854 -25.589 1.00 96.25 272 ASP A N 1
ATOM 2214 C CA . ASP A 1 272 ? 5.262 8.760 -26.929 1.00 96.25 272 ASP A CA 1
ATOM 2215 C C . ASP A 1 272 ? 6.749 8.369 -26.872 1.00 96.25 272 ASP A C 1
ATOM 2217 O O . ASP A 1 272 ? 7.385 8.430 -25.813 1.00 96.25 272 ASP A O 1
ATOM 2221 N N . PHE A 1 273 ? 7.317 7.981 -28.014 1.00 96.81 273 PHE A N 1
ATOM 2222 C CA . PHE A 1 273 ? 8.763 7.822 -28.162 1.00 96.81 273 PHE A CA 1
ATOM 2223 C C . PHE A 1 273 ? 9.360 9.052 -28.855 1.00 96.81 273 PHE A C 1
ATOM 2225 O O . PHE A 1 273 ? 9.483 9.087 -30.076 1.00 96.81 273 PHE A O 1
ATOM 2232 N N . PHE A 1 274 ? 9.698 10.082 -28.072 1.00 94.44 274 PHE A N 1
ATOM 2233 C CA . PHE A 1 274 ? 10.290 11.339 -28.559 1.00 94.44 274 PHE A CA 1
ATOM 2234 C C . PHE A 1 274 ? 9.483 12.001 -29.688 1.00 94.44 274 PHE A C 1
ATOM 2236 O O . PHE A 1 274 ? 10.036 12.441 -30.694 1.00 94.44 274 PHE A O 1
ATOM 2243 N N . GLY A 1 275 ? 8.164 12.078 -29.505 1.00 94.31 275 GLY A N 1
ATOM 2244 C CA . GLY A 1 275 ? 7.224 12.642 -30.475 1.00 94.31 275 GLY A CA 1
ATOM 2245 C C . GLY A 1 275 ? 6.635 11.629 -31.460 1.00 94.31 275 GLY A C 1
ATOM 2246 O O . GLY A 1 275 ? 5.823 12.013 -32.297 1.00 94.31 275 GLY A O 1
ATOM 2247 N N . ILE A 1 276 ? 7.004 10.347 -31.369 1.00 96.56 276 ILE A N 1
ATOM 2248 C CA . ILE A 1 276 ? 6.379 9.278 -32.155 1.00 96.56 276 ILE A CA 1
ATOM 2249 C C . ILE A 1 276 ? 5.194 8.695 -31.377 1.00 96.56 276 ILE A C 1
ATOM 2251 O O . ILE A 1 276 ? 5.373 7.943 -30.414 1.00 96.56 276 ILE A O 1
ATOM 2255 N N . ASP A 1 277 ? 3.982 9.011 -31.835 1.00 95.12 277 ASP A N 1
ATOM 2256 C CA . ASP A 1 277 ? 2.709 8.498 -31.310 1.00 95.12 277 ASP A CA 1
ATOM 2257 C C . ASP A 1 277 ? 2.334 7.143 -31.932 1.00 95.12 277 ASP A C 1
ATOM 2259 O O . ASP A 1 277 ? 1.306 6.987 -32.591 1.00 95.12 277 ASP A O 1
ATOM 2263 N N . TRP A 1 278 ? 3.182 6.138 -31.721 1.00 97.19 278 TRP A N 1
ATOM 2264 C CA . TRP A 1 278 ? 2.918 4.767 -32.153 1.00 97.19 278 TRP A CA 1
ATOM 2265 C C . TRP A 1 278 ? 3.042 3.795 -30.979 1.00 97.19 278 TRP A C 1
ATOM 2267 O O . TRP A 1 278 ? 3.920 3.936 -30.126 1.00 97.19 278 TRP A O 1
ATOM 2277 N N . TYR A 1 279 ? 2.155 2.803 -30.932 1.00 97.38 279 TYR A N 1
ATOM 2278 C CA . TYR A 1 279 ? 2.045 1.838 -29.840 1.00 97.38 279 TYR A CA 1
ATOM 2279 C C . TYR A 1 279 ? 1.979 0.438 -30.436 1.00 97.38 279 TYR A C 1
ATOM 2281 O O . TYR A 1 279 ? 1.169 0.191 -31.328 1.00 97.38 279 TYR A O 1
ATOM 2289 N N . SER A 1 280 ? 2.810 -0.481 -29.942 1.00 96.31 280 SER A N 1
ATOM 2290 C CA . SER A 1 280 ? 2.872 -1.836 -30.499 1.00 96.31 280 SER A CA 1
ATOM 2291 C C . SER A 1 280 ? 1.634 -2.678 -30.180 1.00 96.31 280 SER A C 1
ATOM 2293 O O . SER A 1 280 ? 1.385 -3.689 -30.833 1.00 96.31 280 SER A O 1
ATOM 2295 N N . GLU A 1 281 ? 0.838 -2.228 -29.209 1.00 95.75 281 GLU A N 1
ATOM 2296 C CA . GLU A 1 281 ? -0.479 -2.753 -28.877 1.00 95.75 281 GLU A CA 1
ATOM 2297 C C . GLU A 1 281 ? -1.370 -1.632 -28.317 1.00 95.75 281 GLU A C 1
ATOM 2299 O O . GLU A 1 281 ? -0.960 -0.859 -27.443 1.00 95.75 281 GLU A O 1
ATOM 2304 N N . GLY A 1 282 ? -2.615 -1.557 -28.787 1.00 94.50 282 GLY A N 1
ATOM 2305 C CA . GLY A 1 282 ? -3.587 -0.562 -28.335 1.00 94.50 282 GLY A CA 1
ATOM 2306 C C . GLY A 1 282 ? -3.317 0.845 -28.878 1.00 94.50 282 GLY A C 1
ATOM 2307 O O . GLY A 1 282 ? -2.990 1.019 -30.046 1.00 94.50 282 GLY A O 1
ATOM 2308 N N . ASP A 1 283 ? -3.516 1.859 -28.034 1.00 96.00 283 ASP A N 1
ATOM 2309 C CA . ASP A 1 283 ? -3.413 3.273 -28.409 1.00 96.00 283 ASP A CA 1
ATOM 2310 C C . ASP A 1 283 ? -2.783 4.110 -27.280 1.00 96.00 283 ASP A C 1
ATOM 2312 O O . ASP A 1 283 ? -2.263 3.564 -26.303 1.00 96.00 283 ASP A O 1
ATOM 2316 N N . CYS A 1 284 ? -2.819 5.441 -27.405 1.00 95.50 284 CYS A N 1
ATOM 2317 C CA . CYS A 1 284 ? -2.256 6.372 -26.424 1.00 95.50 284 CYS A CA 1
ATOM 2318 C C . CYS A 1 284 ? -2.982 6.374 -25.073 1.00 95.50 284 CYS A C 1
ATOM 2320 O O . CYS A 1 284 ? -2.497 6.964 -24.110 1.00 95.50 284 CYS A O 1
ATOM 2322 N N . SER A 1 285 ? -4.152 5.752 -24.967 1.00 96.12 285 SER A N 1
ATOM 2323 C CA . SER A 1 285 ? -4.895 5.628 -23.719 1.00 96.12 285 SER A CA 1
ATOM 2324 C C . SER A 1 285 ? -4.432 4.385 -22.971 1.00 96.12 285 SER A C 1
ATOM 2326 O O . SER A 1 285 ? -4.372 3.281 -23.505 1.00 96.12 285 SER A O 1
ATOM 2328 N N . TRP A 1 286 ? -4.104 4.567 -21.700 1.00 94.19 286 TRP A N 1
ATOM 2329 C CA . TRP A 1 286 ? -3.721 3.474 -20.822 1.00 94.19 286 TRP A CA 1
ATOM 2330 C C . TRP A 1 286 ? -4.976 2.666 -20.435 1.00 94.19 286 TRP A C 1
ATOM 2332 O O . TRP A 1 286 ? -5.930 3.240 -19.909 1.00 94.19 286 TRP A O 1
ATOM 2342 N N . LYS A 1 287 ? -4.989 1.354 -20.717 1.00 90.31 287 LYS A N 1
ATOM 2343 C CA . LYS A 1 287 ? -6.158 0.462 -20.561 1.00 90.31 287 LYS A CA 1
ATOM 2344 C C . LYS A 1 287 ? -5.812 -0.796 -19.756 1.00 90.31 287 LYS A C 1
ATOM 2346 O O . LYS A 1 287 ? -5.653 -1.866 -20.327 1.00 90.31 287 LYS A O 1
ATOM 2351 N N . GLY A 1 288 ? -5.643 -0.657 -18.448 1.00 83.56 288 GLY A N 1
ATOM 2352 C CA . GLY A 1 288 ? -5.595 -1.805 -17.539 1.00 83.56 288 GLY A CA 1
ATOM 2353 C C . GLY A 1 288 ? -6.772 -1.792 -16.568 1.00 83.56 288 GLY A C 1
ATOM 2354 O O . GLY A 1 288 ? -7.398 -0.749 -16.363 1.00 83.56 288 GLY A O 1
ATOM 2355 N N . ASP A 1 289 ? -7.044 -2.940 -15.956 1.00 71.12 289 ASP A N 1
ATOM 2356 C CA . ASP A 1 289 ? -8.196 -3.174 -15.077 1.00 71.12 289 ASP A CA 1
ATOM 2357 C C . ASP A 1 289 ? -8.169 -2.271 -13.826 1.00 71.12 289 ASP A C 1
ATOM 2359 O O . ASP A 1 289 ? -9.201 -1.875 -13.286 1.00 71.12 289 ASP A O 1
ATOM 2363 N N . ASN A 1 290 ? -6.971 -1.894 -13.370 1.00 77.31 290 ASN A N 1
ATOM 2364 C CA . ASN A 1 290 ? -6.732 -0.942 -12.282 1.00 77.31 290 ASN A CA 1
ATOM 2365 C C . ASN A 1 290 ? -5.362 -0.272 -12.462 1.00 77.31 290 ASN A C 1
ATOM 2367 O O . ASN A 1 290 ? -4.542 -0.777 -13.208 1.00 77.31 290 ASN A O 1
ATOM 2371 N N . LYS A 1 291 ? -5.038 0.816 -11.746 1.00 72.50 291 LYS A N 1
ATOM 2372 C CA . LYS A 1 291 ? -3.787 1.600 -11.950 1.00 72.50 291 LYS A CA 1
ATOM 2373 C C . LYS A 1 291 ? -2.465 0.804 -11.879 1.00 72.50 291 LYS A C 1
ATOM 2375 O O . LYS A 1 291 ? -1.429 1.338 -12.295 1.00 72.50 291 LYS A O 1
ATOM 2380 N N . SER A 1 292 ? -2.509 -0.427 -11.384 1.00 73.25 292 SER A N 1
ATOM 2381 C CA . SER A 1 292 ? -1.392 -1.347 -11.187 1.00 73.25 292 SER A CA 1
ATOM 2382 C C . SER A 1 292 ? -1.436 -2.587 -12.072 1.00 73.25 292 SER A C 1
ATOM 2384 O O . SER A 1 292 ? -0.626 -3.488 -11.885 1.00 73.25 292 SER A O 1
ATOM 2386 N N . ASP A 1 293 ? -2.340 -2.629 -13.045 1.00 77.38 293 ASP A N 1
ATOM 2387 C CA . ASP A 1 293 ? -2.390 -3.687 -14.043 1.00 77.38 293 ASP A CA 1
ATOM 2388 C C . ASP A 1 293 ? -1.309 -3.478 -15.117 1.00 77.38 293 ASP A C 1
ATOM 2390 O O . ASP A 1 293 ? -1.310 -2.494 -15.863 1.00 77.38 293 ASP A O 1
ATOM 2394 N N . GLU A 1 294 ? -0.375 -4.420 -15.205 1.00 88.50 294 GLU A N 1
ATOM 2395 C CA . GLU A 1 294 ? 0.714 -4.406 -16.180 1.00 88.50 294 GLU A CA 1
ATOM 2396 C C . GLU A 1 294 ? 0.217 -4.428 -17.632 1.00 88.50 294 GLU A C 1
ATOM 2398 O O . GLU A 1 294 ? 0.848 -3.811 -18.493 1.00 88.50 294 GLU A O 1
ATOM 2403 N N . LYS A 1 295 ? -0.960 -5.009 -17.909 1.00 90.81 295 LYS A N 1
ATOM 2404 C CA . LYS A 1 295 ? -1.547 -5.025 -19.262 1.00 90.81 295 LYS A CA 1
ATOM 2405 C C . LYS A 1 295 ? -1.758 -3.624 -19.822 1.00 90.81 295 LYS A C 1
ATOM 2407 O O . LYS A 1 295 ? -1.571 -3.385 -21.012 1.00 90.81 295 LYS A O 1
ATOM 2412 N N . GLY A 1 296 ? -2.049 -2.650 -18.959 1.00 92.25 296 GLY A N 1
ATOM 2413 C CA . GLY A 1 296 ? -2.181 -1.262 -19.386 1.00 92.25 296 GLY A CA 1
ATOM 2414 C C . GLY A 1 296 ? -0.875 -0.662 -19.927 1.00 92.25 296 GLY A C 1
ATOM 2415 O O . GLY A 1 296 ? -0.925 0.320 -20.673 1.00 92.25 296 GLY A O 1
ATOM 2416 N N . CYS A 1 297 ? 0.286 -1.235 -19.594 1.00 95.44 297 CYS A N 1
ATOM 2417 C CA . CYS A 1 297 ? 1.603 -0.826 -20.088 1.00 95.44 297 CYS A CA 1
ATOM 2418 C C . CYS A 1 297 ? 2.026 -1.528 -21.386 1.00 95.44 297 CYS A C 1
ATOM 2420 O O . CYS A 1 297 ? 2.820 -0.945 -22.125 1.00 95.44 297 CYS A O 1
ATOM 2422 N N . VAL A 1 298 ? 1.489 -2.713 -21.690 1.00 95.75 298 VAL A N 1
ATOM 2423 C CA . VAL A 1 298 ? 1.801 -3.453 -22.923 1.00 95.75 298 VAL A CA 1
ATOM 2424 C C . VAL A 1 298 ? 1.476 -2.587 -24.145 1.00 95.75 298 VAL A C 1
ATOM 2426 O O . VAL A 1 298 ? 0.435 -1.928 -24.201 1.00 95.75 298 VAL A O 1
ATOM 2429 N N . GLY A 1 299 ? 2.413 -2.514 -25.092 1.00 95.50 299 GLY A N 1
ATOM 2430 C CA . GLY A 1 299 ? 2.316 -1.647 -26.268 1.00 95.50 299 GLY A CA 1
ATOM 2431 C C . GLY A 1 299 ? 2.954 -0.261 -26.125 1.00 95.50 299 GLY A C 1
ATOM 2432 O O . GLY A 1 299 ? 3.211 0.405 -27.127 1.00 95.50 299 GLY A O 1
ATOM 2433 N N . CYS A 1 300 ? 3.228 0.196 -24.899 1.00 97.38 300 CYS A N 1
ATOM 2434 C CA . CYS A 1 300 ? 3.897 1.474 -24.642 1.00 97.38 300 CYS A CA 1
ATOM 2435 C C . CYS A 1 300 ? 5.400 1.382 -24.967 1.00 97.38 300 CYS A C 1
ATOM 2437 O O . CYS A 1 300 ? 6.038 0.442 -24.485 1.00 97.38 300 CYS A O 1
ATOM 2439 N N . PRO A 1 301 ? 6.010 2.371 -25.654 1.00 97.06 301 PRO A N 1
ATOM 2440 C CA . PRO A 1 301 ? 7.451 2.358 -25.929 1.00 97.06 301 PRO A CA 1
ATOM 2441 C C . PRO A 1 301 ? 8.278 2.195 -24.657 1.00 97.06 301 PRO A C 1
ATOM 2443 O O . PRO A 1 301 ? 9.178 1.372 -24.593 1.00 97.06 301 PRO A O 1
ATOM 2446 N N . TRP A 1 302 ? 7.913 2.910 -23.594 1.00 97.00 302 TRP A N 1
ATOM 2447 C CA . TRP A 1 302 ? 8.645 2.901 -22.327 1.00 97.00 302 TRP A CA 1
ATOM 2448 C C . TRP A 1 302 ? 8.442 1.641 -21.472 1.00 97.00 302 TRP A C 1
ATOM 2450 O O . TRP A 1 302 ? 9.105 1.500 -20.443 1.00 97.00 302 TRP A O 1
ATOM 2460 N N . TYR A 1 303 ? 7.525 0.746 -21.854 1.00 96.81 303 TYR A N 1
ATOM 2461 C CA . TYR A 1 303 ? 7.365 -0.553 -21.196 1.00 96.81 303 TYR A CA 1
ATOM 2462 C C . TYR A 1 303 ? 8.416 -1.540 -21.707 1.00 96.81 303 TYR A C 1
ATOM 2464 O O . TYR A 1 303 ? 9.173 -2.092 -20.911 1.00 96.81 303 TYR A O 1
ATOM 2472 N N . ASP A 1 304 ? 8.529 -1.677 -23.028 1.00 97.00 304 ASP A N 1
ATOM 2473 C CA . ASP A 1 304 ? 9.488 -2.562 -23.683 1.00 97.00 304 ASP A CA 1
ATOM 2474 C C . ASP A 1 304 ? 10.004 -1.937 -24.985 1.00 97.00 304 ASP A C 1
ATOM 2476 O O . ASP A 1 304 ? 9.424 -2.108 -26.056 1.00 97.00 304 ASP A O 1
ATOM 2480 N N . LEU A 1 305 ? 11.108 -1.191 -24.889 1.00 96.62 305 LEU A N 1
ATOM 2481 C CA . LEU A 1 305 ? 11.676 -0.472 -26.032 1.00 96.62 305 LEU A CA 1
ATOM 2482 C C . LEU A 1 305 ? 12.210 -1.407 -27.124 1.00 96.62 305 LEU A C 1
ATOM 2484 O O . LEU A 1 305 ? 12.242 -1.020 -28.292 1.00 96.62 305 LEU A O 1
ATOM 2488 N N . ALA A 1 306 ? 12.642 -2.618 -26.763 1.00 95.12 306 ALA A N 1
ATOM 2489 C CA . ALA A 1 306 ? 13.134 -3.592 -27.730 1.00 95.12 306 ALA A CA 1
ATOM 2490 C C . ALA A 1 306 ? 11.976 -4.133 -28.581 1.00 95.12 306 ALA A C 1
ATOM 2492 O O . ALA A 1 306 ? 12.020 -4.001 -29.804 1.00 95.12 306 ALA A O 1
ATOM 2493 N N . ASP A 1 307 ? 10.916 -4.633 -27.932 1.00 95.94 307 ASP A N 1
ATOM 2494 C CA . ASP A 1 307 ? 9.689 -5.094 -28.606 1.00 95.94 307 ASP A CA 1
ATOM 2495 C C . ASP A 1 307 ? 9.048 -3.976 -29.435 1.00 95.94 307 ASP A C 1
ATOM 2497 O O . ASP A 1 307 ? 8.688 -4.171 -30.597 1.00 95.94 307 ASP A O 1
ATOM 2501 N N . TRP A 1 308 ? 8.958 -2.773 -28.859 1.00 97.50 308 TRP A N 1
ATOM 2502 C CA . TRP A 1 308 ? 8.385 -1.619 -29.540 1.00 97.50 308 TRP A CA 1
ATOM 2503 C C . TRP A 1 308 ? 9.147 -1.290 -30.828 1.00 97.50 308 TRP A C 1
ATOM 2505 O O . TRP A 1 308 ? 8.526 -1.158 -31.880 1.00 97.50 308 TRP A O 1
ATOM 2515 N N . LYS A 1 309 ? 10.486 -1.223 -30.787 1.00 96.31 309 LYS A N 1
ATOM 2516 C CA . LYS A 1 309 ? 11.304 -0.942 -31.980 1.00 96.31 309 LYS A CA 1
ATOM 2517 C C . LYS A 1 309 ? 11.224 -2.054 -33.016 1.00 96.31 309 LYS A C 1
ATOM 2519 O O . LYS A 1 309 ? 11.192 -1.761 -34.209 1.00 96.31 309 LYS A O 1
ATOM 2524 N N . GLU A 1 310 ? 11.223 -3.313 -32.589 1.00 96.25 310 GLU A N 1
ATOM 2525 C CA . GLU A 1 310 ? 11.090 -4.451 -33.500 1.00 96.25 310 GLU A CA 1
ATOM 2526 C C . GLU A 1 310 ? 9.772 -4.366 -34.275 1.00 96.25 310 GLU A C 1
ATOM 2528 O O . GLU A 1 310 ? 9.772 -4.363 -35.509 1.00 96.25 310 GLU A O 1
ATOM 2533 N N . LYS A 1 311 ? 8.654 -4.218 -33.557 1.00 97.62 311 LYS A N 1
ATOM 2534 C CA . LYS A 1 311 ? 7.324 -4.142 -34.167 1.00 97.62 311 LYS A CA 1
ATOM 2535 C C . LYS A 1 311 ? 7.131 -2.864 -34.982 1.00 97.62 311 LYS A C 1
ATOM 2537 O O . LYS A 1 311 ? 6.504 -2.927 -36.036 1.00 97.62 311 LYS A O 1
ATOM 2542 N N . PHE A 1 312 ? 7.706 -1.736 -34.560 1.00 97.12 312 PHE A N 1
ATOM 2543 C CA . PHE A 1 312 ? 7.672 -0.496 -35.336 1.00 97.12 312 PHE A CA 1
ATOM 2544 C C . PHE A 1 312 ? 8.405 -0.656 -36.673 1.00 97.12 312 PHE A C 1
ATOM 2546 O O . PHE A 1 312 ? 7.843 -0.361 -37.722 1.00 97.12 312 PHE A O 1
ATOM 2553 N N . ASN A 1 313 ? 9.624 -1.204 -36.663 1.00 96.44 313 ASN A N 1
ATOM 2554 C CA . ASN A 1 313 ? 10.385 -1.455 -37.891 1.00 96.44 313 ASN A CA 1
ATOM 2555 C C . ASN A 1 313 ? 9.721 -2.500 -38.792 1.00 96.44 313 ASN A C 1
ATOM 2557 O O . ASN A 1 313 ? 9.795 -2.399 -40.014 1.00 96.44 313 ASN A O 1
ATOM 2561 N N . LYS A 1 314 ? 9.081 -3.518 -38.209 1.00 97.19 314 LYS A N 1
ATOM 2562 C CA . LYS A 1 314 ? 8.289 -4.485 -38.972 1.00 97.19 314 LYS A CA 1
ATOM 2563 C C . LYS A 1 314 ? 7.118 -3.797 -39.674 1.00 97.19 314 LYS A C 1
ATOM 2565 O O . LYS A 1 314 ? 6.950 -3.994 -40.871 1.00 97.19 314 LYS A O 1
ATOM 2570 N N . MET A 1 315 ? 6.381 -2.953 -38.952 1.00 96.38 315 MET A N 1
ATOM 2571 C CA . MET A 1 315 ? 5.293 -2.153 -39.511 1.00 96.38 315 MET A CA 1
ATOM 2572 C C . MET A 1 315 ? 5.793 -1.265 -40.656 1.00 96.38 315 MET A C 1
ATOM 2574 O O . MET A 1 315 ? 5.200 -1.306 -41.727 1.00 96.38 315 MET A O 1
ATOM 2578 N N . LEU A 1 316 ? 6.916 -0.552 -40.484 1.00 96.25 316 LEU A N 1
ATOM 2579 C CA . LEU A 1 316 ? 7.520 0.268 -41.546 1.00 96.25 316 LEU A CA 1
ATOM 2580 C C . LEU A 1 316 ? 7.821 -0.549 -42.811 1.00 96.25 316 LEU A C 1
ATOM 2582 O O . LEU A 1 316 ? 7.403 -0.159 -43.898 1.00 96.25 316 LEU A O 1
ATOM 2586 N N . LYS A 1 317 ? 8.437 -1.728 -42.667 1.00 96.50 317 LYS A N 1
ATOM 2587 C CA . LYS A 1 317 ? 8.724 -2.620 -43.802 1.00 96.50 317 LYS A CA 1
ATOM 2588 C C . LYS A 1 317 ? 7.459 -3.095 -44.511 1.00 96.50 317 LYS A C 1
ATOM 2590 O O . LYS A 1 317 ? 7.446 -3.186 -45.735 1.00 96.50 317 LYS A O 1
ATOM 2595 N N . GLU A 1 318 ? 6.401 -3.399 -43.760 1.00 94.81 318 GLU A N 1
ATOM 2596 C CA . GLU A 1 318 ? 5.102 -3.806 -44.313 1.00 94.81 318 GLU A CA 1
ATOM 2597 C C . GLU A 1 318 ? 4.443 -2.681 -45.124 1.00 94.81 318 GLU A C 1
ATOM 2599 O O . GLU A 1 318 ? 3.773 -2.961 -46.117 1.00 94.81 318 GLU A O 1
ATOM 2604 N N . ILE A 1 319 ? 4.679 -1.419 -44.750 1.00 94.75 319 ILE A N 1
ATOM 2605 C CA . ILE A 1 319 ? 4.193 -0.240 -45.483 1.00 94.75 319 ILE A CA 1
ATOM 2606 C C . ILE A 1 319 ? 5.214 0.333 -46.486 1.00 94.75 319 ILE A C 1
ATOM 2608 O O . ILE A 1 319 ? 4.949 1.370 -47.092 1.00 94.75 319 ILE A O 1
ATOM 2612 N N . GLY A 1 320 ? 6.346 -0.348 -46.703 1.00 91.00 320 GLY A N 1
ATOM 2613 C CA . GLY A 1 320 ? 7.325 -0.026 -47.747 1.00 91.00 320 GLY A CA 1
ATOM 2614 C C . GLY A 1 320 ? 8.419 0.984 -47.375 1.00 91.00 320 GLY A C 1
ATOM 2615 O O . GLY A 1 320 ? 8.967 1.609 -48.284 1.00 91.00 320 GLY A O 1
ATOM 2616 N N . TYR A 1 321 ? 8.738 1.140 -46.085 1.00 75.62 321 TYR A N 1
ATOM 2617 C CA . TYR A 1 321 ? 9.796 2.021 -45.564 1.00 75.62 321 TYR A CA 1
ATOM 2618 C C . TYR A 1 321 ? 10.945 1.272 -44.882 1.00 75.62 321 TYR A C 1
ATOM 2620 O O . TYR A 1 321 ? 10.705 0.204 -44.268 1.00 75.62 321 TYR A O 1
#

Foldseek 3Di:
DDFAPLAQDDLDPFKGWHDWDDAPPDRWIWIWMWGDDPPADIDTDTDTQDDQQLLHHNRPPPSVVVSVVRVLLNVQFQPVCLVVLVVVVCVVCVVPVVLVLLVVLVVQQQDADPGTRKDKAFCVVTCCVVSDVCSVVSVVCCCAVVQWDKDKDWDQDPPVRDTGIIMIGRRDPGRNQLLADDADAPPLNVLVLCVLQQCAALQPRDHDDSPDPQKDKDFLQHSVLDSRHDDHHDSPQDSVSSLNTIGIHGPVVVVVLVVQLVVCLVPQFADASVPHQFFLDDGRGQDDPDSNGCVSSHRGCSSGVNSNVVSVVVVCVVVPD

Solvent-accessible surface area (backbone atoms only — not comparable to full-atom values): 18069 Å² total; per-residue (Å²): 130,87,84,59,90,63,38,68,36,76,80,48,101,43,36,34,32,34,57,71,46,69,31,87,100,46,89,30,26,32,37,29,33,39,44,47,54,90,99,41,73,71,45,79,53,62,47,83,34,26,33,73,43,38,52,44,73,50,86,84,56,58,53,68,60,52,52,52,50,51,52,50,50,51,63,47,55,35,54,86,44,45,66,59,53,51,52,54,48,51,57,60,51,69,82,43,84,85,44,60,75,43,49,57,50,46,60,64,45,67,41,64,58,103,68,37,51,55,50,80,42,42,41,84,83,38,59,44,50,78,79,29,94,54,48,71,62,32,52,48,44,38,23,43,76,63,4,44,49,70,52,57,52,75,47,70,37,87,85,81,67,44,77,40,55,25,39,29,43,44,68,49,88,62,40,59,18,42,44,69,47,77,58,72,67,44,70,69,34,52,51,51,53,38,59,76,51,61,38,30,25,41,83,80,67,51,71,50,62,98,84,53,82,54,62,39,84,43,55,25,70,54,75,94,32,44,54,72,30,55,78,82,58,57,74,80,61,49,72,66,58,45,61,68,45,41,46,39,24,36,65,68,56,45,53,49,39,52,52,36,53,52,50,18,72,74,71,42,36,48,45,57,58,93,84,39,90,68,46,71,38,83,59,60,59,50,67,40,98,46,92,57,37,64,68,27,41,56,27,30,32,74,33,41,41,59,62,29,50,52,51,49,54,50,51,35,48,75,75,73,93

Sequence (321 aa):
MKKFDFEDLEICPEIKTFKVFQVSKMPDLFLEVEFKYPKTPAWKGCIPILEKYQGLDKTQLPKEDVVEYVKNCYNDLDPRNSKTWNADEDLYWSGRSKADMAKLLFDVLNGETQYHQTNWMCRQCTDTSSVNSQAASRIRALKQTHGYHIATKDFKCEVCGKYTTHDLLIRIPKLVGNSNKRFSIPTSLMRRIKELFEYTDACFNEKYGAGSKNLVVDHKFPSTRWVVGENPNFASMTDDEIKSKFQLLTQQTNLQKERYCAKCLQTGKRGDFFGIDWYSEGDCSWKGDNKSDEKGCVGCPWYDLADWKEKFNKMLKEIGY

Radius of gyration: 24.88 Å; Cα contacts (8 Å, |Δi|>4): 514; chains: 1; bounding box: 59×37×79 Å

Secondary structure (DSSP, 8-state):
-PPPTTSS-EEETTEEEEEEEEPTTS--EEEEEEEE-TTSPEEEEEEEEEETTTTEE-TTS-HHHHHHHHHHHHHHT-GGGHHHHHHHHHHHHHT-TT-HHHHHHHHHHS---SS-S---EETTTSTTTTS-TTHHHHHHHHHHTT--EEEEEEEE-TTT-SEEEEEEEE-S------TT-PPPPPHHHHHHHHHHTTTB-TTT--B--TT-SSEEEEESS-GGG-SS-PPP--TT--HHHHHHHEEEEEHHHHHHHHHHHHHHHHHSBPPPBTTB---SSS-SB---SSTT-GGGGTT-TTT-HHHHHHHHHHHHHHTT-

Mean predicted aligned error: 14.31 Å

Nearest PDB structures (foldseek):
  3hlu-assembly1_B  TM=6.411E-01  e=4.145E+00  Eubacterium ventriosum ATCC 27560
  5pa7-assembly2_B  TM=4.519E-01  e=1.861E+00  Rattus norvegicus
  5lr6-assembly3_C  TM=5.044E-01  e=4.647E+00  Rattus norvegicus
  2zth-assembly1_A  TM=4.881E-01  e=6.936E+00  Rattus norvegicus

Organism: NCBI:txid1896222